Protein 1OXX (pdb70)

Sequence (352 aa):
MVRIIVKNVSKVFKKGKVVALDNVNINIENGERFGILGPSGAGKTTFMRIIAGLDVPSTGELYFDDRLVASNGKLIVPPEDRKIGMVFQTWALYPNLTAFENIAFPLTNMKMSKEEIRKRVEEVAKILDIHHVLNHFPRELSGAQQQRVALARALVKDPSLLLLDEPFSNLDARMRDSARALVKEVQSRLGVTLLVVSHDPADIFAIADRVGVLVKGKLVQVGKPEDLYDNPVSIQVASLIGEINELEGKVTNEGVVIGSLRFPVSVSSDRAIIGIRPEDVKLSKDVIKDDSWILVGKGKVKVIGYQGGLFRITITPLDSEEEIFTYSDHPIHSGEEVLVYVRKDKIKVFEK

Foldseek 3Di:
DKKKWWAQFWAADPVRPATLAGGDTDIFDQLAFEEEFEDDLPSLVQVLCCVQQVFAGCATFMDIRNHTQHHNRDGRNHNLRQQEFEQEPPDFFDQPAFLLRSLLVNVPPVPDDPVRSNVLLLVLCVVLVNNVRRRHGLVPDDPSSRLSSSRSSRPSVPGQEYEERCRCVVDDPVCVLVSLVVVQVVSVVSSHHYYYYDQDLVSCLSTHQKYFYAYSNYGDDIGGLVCCCQPPPDVNSVVSNHAKFKDKAAFDPQAGDAAFFGARDGDPAGMKIKIAHQVFKDKAADDDPDPQKAWGGKWFWADWDADPCWIWTWIGHPPHPGIDTHTHNDDDDGGDMIIMIGRNSRMDMDHD

Nearest PDB structures (foldseek):
  1oxx-assembly1_K  TM=1.003E+00  e=1.529E-81  Saccharolobus solfataricus
  1oxv-assembly3_D  TM=9.725E-01  e=2.749E-75  Saccharolobus solfataricus
  3fvq-assembly1_A  TM=7.259E-01  e=1.829E-29  Neisseria gonorrhoeae FA 1090
  6cvl-assembly1_D  TM=6.563E-01  e=2.242E-24  Escherichia coli K-12
  3tuj-assembly1_C  TM=6.891E-01  e=8.725E-23  Escherichia coli K-12

Structure (mmCIF, N/CA/C/O backbone):
data_1OXX
#
_entry.id   1OXX
#
_cell.length_a   46.282
_cell.length_b   48.427
_cell.length_c   183.533
_cell.angle_alpha   90.00
_cell.angle_beta   90.00
_cell.angle_gamma   90.00
#
_symmetry.space_group_name_H-M   'P 21 21 21'
#
loop_
_entity.id
_entity.type
_entity.pdbx_description
1 polymer 'ABC transporter, ATP binding protein'
2 non-polymer 'IODIDE ION'
3 water water
#
loop_
_atom_site.group_PDB
_atom_site.id
_atom_site.type_symbol
_atom_site.label_atom_id
_atom_site.label_alt_id
_atom_site.label_comp_id
_atom_site.label_asym_id
_atom_site.label_entity_id
_atom_site.label_seq_id
_atom_site.pdbx_PDB_ins_code
_atom_site.Cartn_x
_atom_site.Cartn_y
_atom_site.Cartn_z
_atom_site.occupancy
_atom_site.B_iso_or_equiv
_atom_site.auth_seq_id
_atom_site.auth_comp_id
_atom_site.auth_asym_id
_atom_site.auth_atom_id
_atom_site.pdbx_PDB_model_num
ATOM 1 N N . MET A 1 1 ? 20.582 13.475 2.805 1.00 13.04 1 MET K N 1
ATOM 2 C CA . MET A 1 1 ? 19.716 13.251 1.614 1.00 12.37 1 MET K CA 1
ATOM 3 C C . MET A 1 1 ? 18.324 13.846 1.784 1.00 11.27 1 MET K C 1
ATOM 4 O O . MET A 1 1 ? 17.555 13.923 0.823 1.00 13.89 1 MET K O 1
ATOM 9 N N . VAL A 1 2 ? 17.961 14.186 3.016 1.00 7.31 2 VAL K N 1
ATOM 10 C CA . VAL A 1 2 ? 16.713 14.896 3.252 1.00 9.18 2 VAL K CA 1
ATOM 11 C C . VAL A 1 2 ? 16.865 15.988 4.298 1.00 8.16 2 VAL K C 1
ATOM 12 O O . VAL A 1 2 ? 17.568 15.820 5.278 1.00 7.43 2 VAL K O 1
ATOM 16 N N . ARG A 1 3 ? 16.213 17.119 4.068 1.00 3.92 3 ARG K N 1
ATOM 17 C CA . ARG A 1 3 ? 16.186 18.213 5.022 1.00 4.54 3 ARG K CA 1
ATOM 18 C C . ARG A 1 3 ? 15.002 18.013 5.952 1.00 6.67 3 ARG K C 1
ATOM 19 O O . ARG A 1 3 ? 13.914 17.697 5.497 1.00 7.60 3 ARG K O 1
ATOM 27 N N . ILE A 1 4 ? 15.181 18.237 7.248 1.00 4.81 4 ILE K N 1
ATOM 28 C CA . ILE A 1 4 ? 14.086 18.103 8.188 1.00 6.08 4 ILE K CA 1
ATOM 29 C C . ILE A 1 4 ? 13.804 19.443 8.842 1.00 6.81 4 ILE K C 1
ATOM 30 O O . ILE A 1 4 ? 14.695 20.025 9.497 1.00 10.06 4 ILE K O 1
ATOM 38 N N . ILE A 1 5 ? 12.583 19.936 8.689 1.00 6.20 5 ILE K N 1
ATOM 39 C CA . ILE A 1 5 ? 12.159 21.176 9.325 1.00 5.41 5 ILE K CA 1
ATOM 40 C C . ILE A 1 5 ? 11.181 20.818 10.420 1.00 3.12 5 ILE K C 1
ATOM 41 O O . ILE A 1 5 ? 10.111 20.282 10.145 1.00 3.87 5 ILE K O 1
ATOM 46 N N . VAL A 1 6 ? 11.574 21.113 11.658 1.00 4.15 6 VAL K N 1
ATOM 47 C CA . VAL A 1 6 ? 10.766 20.928 12.847 1.00 2.92 6 VAL K CA 1
ATOM 48 C C . VAL A 1 6 ? 10.273 22.328 13.204 1.00 4.47 6 VAL K C 1
ATOM 49 O O . VAL A 1 6 ? 11.081 23.156 13.596 1.00 5.26 6 VAL K O 1
ATOM 53 N N . LYS A 1 7 ? 8.983 22.590 13.033 1.00 5.42 7 LYS K N 1
ATOM 54 C CA . LYS A 1 7 ? 8.413 23.931 13.218 1.00 4.70 7 LYS K CA 1
ATOM 55 C C . LYS A 1 7 ? 7.417 24.010 14.374 1.00 3.75 7 LYS K C 1
ATOM 56 O O . LYS A 1 7 ? 6.329 23.424 14.318 1.00 6.35 7 LYS K O 1
ATOM 62 N N . ASN A 1 8 ? 7.814 24.709 15.439 1.00 5.92 8 ASN K N 1
ATOM 63 C CA . ASN A 1 8 ? 6.994 24.862 16.636 1.00 6.43 8 ASN K CA 1
ATOM 64 C C . ASN A 1 8 ? 6.366 23.568 17.117 1.00 8.37 8 ASN K C 1
ATOM 65 O O . ASN A 1 8 ? 5.180 23.523 17.445 1.00 11.33 8 ASN K O 1
ATOM 70 N N . VAL A 1 9 ? 7.154 22.509 17.171 1.00 6.08 9 VAL K N 1
ATOM 71 C CA . VAL A 1 9 ? 6.594 21.223 17.546 1.00 6.95 9 VAL K CA 1
ATOM 72 C C . VAL A 1 9 ? 6.434 21.048 19.048 1.00 6.84 9 VAL K C 1
ATOM 73 O O . VAL A 1 9 ? 7.392 21.160 19.813 1.00 9.40 9 VAL K O 1
ATOM 77 N N . SER A 1 10 ? 5.194 20.781 19.458 1.00 8.42 10 SER K N 1
ATOM 78 C CA . SER A 1 10 ? 4.893 20.478 20.843 1.00 6.14 10 SER K CA 1
ATOM 79 C C . SER A 1 10 ? 4.191 19.130 20.907 1.00 8.85 10 SER K C 1
ATOM 80 O O . SER A 1 10 ? 3.572 18.689 19.942 1.00 11.21 10 SER K O 1
ATOM 83 N N . LYS A 1 11 ? 4.306 18.466 22.048 1.00 6.12 11 LYS K N 1
ATOM 84 C CA . LYS A 1 11 ? 3.671 17.176 22.254 1.00 5.88 11 LYS K CA 1
ATOM 85 C C . LYS A 1 11 ? 3.252 17.108 23.719 1.00 6.47 11 LYS K C 1
ATOM 86 O O . LYS A 1 11 ? 4.073 17.306 24.617 1.00 6.70 11 LYS K O 1
ATOM 92 N N . VAL A 1 12 ? 1.963 16.870 23.940 1.00 8.88 12 VAL K N 1
ATOM 93 C CA . VAL A 1 12 ? 1.432 16.725 25.278 1.00 5.89 12 VAL K CA 1
ATOM 94 C C . VAL A 1 12 ? 0.843 15.339 25.462 1.00 7.23 12 VAL K C 1
ATOM 95 O O . VAL A 1 12 ? 0.461 14.667 24.494 1.00 9.90 12 VAL K O 1
ATOM 99 N N . PHE A 1 13 ? 0.822 14.905 26.713 1.00 5.69 13 PHE K N 1
ATOM 100 C CA . PHE A 1 13 ? 0.176 13.668 27.116 1.00 7.24 13 PHE K CA 1
ATOM 101 C C . PHE A 1 13 ? -0.751 13.998 28.287 1.00 5.67 13 PHE K C 1
ATOM 102 O O . PHE A 1 13 ? -0.752 15.127 28.788 1.00 5.36 13 PHE K O 1
ATOM 110 N N . LYS A 1 14 ? -1.531 13.012 28.728 1.00 9.30 14 LYS K N 1
ATOM 111 C CA . LYS A 1 14 ? -2.430 13.174 29.863 1.00 6.89 14 LYS K CA 1
ATOM 112 C C . LYS A 1 14 ? -3.331 14.401 29.678 1.00 6.27 14 LYS K C 1
ATOM 113 O O . LYS A 1 14 ? -3.571 15.186 30.591 1.00 5.70 14 LYS K O 1
ATOM 119 N N . LYS A 1 15 ? -3.849 14.534 28.466 1.00 4.62 15 LYS K N 1
ATOM 120 C CA . LYS A 1 15 ? -4.790 15.593 28.085 1.00 8.25 15 LYS K CA 1
ATOM 121 C C . LYS A 1 15 ? -4.263 17.016 28.278 1.00 7.21 15 LYS K C 1
ATOM 122 O O . LYS A 1 15 ? -5.040 17.966 28.409 1.00 10.39 15 LYS K O 1
ATOM 128 N N . GLY A 1 16 ? -2.938 17.158 28.268 1.00 5.17 16 GLY K N 1
ATOM 129 C CA . GLY A 1 16 ? -2.296 18.452 28.398 1.00 5.91 16 GLY K CA 1
ATOM 130 C C . GLY A 1 16 ? -1.483 18.605 29.662 1.00 5.77 16 GLY K C 1
ATOM 131 O O . GLY A 1 16 ? -0.669 19.511 29.791 1.00 5.94 16 GLY K O 1
ATOM 132 N N . LYS A 1 17 ? -1.701 17.716 30.615 1.00 4.32 17 LYS K N 1
ATOM 133 C CA . LYS A 1 17 ? -1.050 17.850 31.909 1.00 3.43 17 LYS K CA 1
ATOM 134 C C . LYS A 1 17 ? 0.456 17.677 31.842 1.00 7.22 17 LYS K C 1
ATOM 135 O O . LYS A 1 17 ? 1.188 18.288 32.615 1.00 5.98 17 LYS K O 1
ATOM 141 N N . VAL A 1 18 ? 0.905 16.835 30.930 1.00 4.97 18 VAL K N 1
ATOM 142 C CA . VAL A 1 18 ? 2.326 16.621 30.699 1.00 6.05 18 VAL K CA 1
ATOM 143 C C . VAL A 1 18 ? 2.711 17.193 29.340 1.00 6.96 18 VAL K C 1
ATOM 144 O O . VAL A 1 18 ? 2.097 16.858 28.329 1.00 7.91 18 VAL K O 1
ATOM 148 N N . VAL A 1 19 ? 3.700 18.080 29.326 1.00 7.34 19 VAL K N 1
ATOM 149 C CA . VAL A 1 19 ? 4.195 18.680 28.096 1.00 9.15 19 VAL K CA 1
ATOM 150 C C . VAL A 1 19 ? 5.573 18.097 27.827 1.00 9.56 19 VAL K C 1
ATOM 151 O O . VAL A 1 19 ? 6.566 18.503 28.435 1.00 11.57 19 VAL K O 1
ATOM 155 N N . ALA A 1 20 ? 5.610 17.115 26.940 1.00 7.51 20 ALA K N 1
ATOM 156 C CA . ALA A 1 20 ? 6.840 16.386 26.662 1.00 7.91 20 ALA K CA 1
ATOM 157 C C . ALA A 1 20 ? 7.796 17.177 25.778 1.00 7.61 20 ALA K C 1
ATOM 158 O O . ALA A 1 20 ? 9.023 17.075 25.914 1.00 8.52 20 ALA K O 1
ATOM 160 N N . LEU A 1 21 ? 7.226 17.924 24.837 1.00 7.41 21 LEU K N 1
ATOM 161 C CA . LEU A 1 21 ? 7.987 18.810 23.970 1.00 6.85 21 LEU K CA 1
ATOM 162 C C . LEU A 1 21 ? 7.251 20.132 23.883 1.00 5.46 21 LEU K C 1
ATOM 163 O O . LEU A 1 21 ? 6.029 20.162 23.666 1.00 6.56 21 LEU K O 1
ATOM 168 N N . ASP A 1 22 ? 8.011 21.212 24.014 1.00 6.72 22 ASP K N 1
ATOM 169 C CA . ASP A 1 22 ? 7.459 22.559 24.057 1.00 7.13 22 ASP K CA 1
ATOM 170 C C . ASP A 1 22 ? 8.085 23.470 22.994 1.00 8.72 22 ASP K C 1
ATOM 171 O O . ASP A 1 22 ? 9.209 23.946 23.157 1.00 10.82 22 ASP K O 1
ATOM 176 N N . ASN A 1 23 ? 7.363 23.675 21.892 1.00 7.79 23 ASN K N 1
ATOM 177 C CA . ASN A 1 23 ? 7.772 24.580 20.813 1.00 8.89 23 ASN K CA 1
ATOM 178 C C . ASN A 1 23 ? 9.205 24.392 20.318 1.00 6.64 23 ASN K C 1
ATOM 179 O O . ASN A 1 23 ? 10.022 25.319 20.331 1.00 8.06 23 ASN K O 1
ATOM 184 N N . VAL A 1 24 ? 9.484 23.180 19.875 1.00 6.28 24 VAL K N 1
ATOM 185 C CA . VAL A 1 24 ? 10.808 22.835 19.387 1.00 6.59 24 VAL K CA 1
ATOM 186 C C . VAL A 1 24 ? 10.972 23.262 17.936 1.00 6.22 24 VAL K C 1
ATOM 187 O O . VAL A 1 24 ? 10.140 22.951 17.082 1.00 6.53 24 VAL K O 1
ATOM 191 N N . ASN A 1 25 ? 12.044 23.993 17.666 1.00 4.14 25 ASN K N 1
ATOM 192 C CA . ASN A 1 25 ? 12.347 24.470 16.331 1.00 6.53 25 ASN K CA 1
ATOM 193 C C . ASN A 1 25 ? 13.783 24.102 15.929 1.00 6.39 25 ASN K C 1
ATOM 194 O O . ASN A 1 25 ? 14.737 24.524 16.583 1.00 7.14 25 ASN K O 1
ATOM 199 N N . ILE A 1 26 ? 13.924 23.298 14.874 1.00 4.74 26 ILE K N 1
ATOM 200 C CA . ILE A 1 26 ? 15.219 22.882 14.350 1.00 7.51 26 ILE K CA 1
ATOM 201 C C . ILE A 1 26 ? 15.107 22.706 12.854 1.00 4.77 26 ILE K C 1
ATOM 202 O O . ILE A 1 26 ? 14.108 22.182 12.375 1.00 5.07 26 ILE K O 1
ATOM 207 N N . ASN A 1 27 ? 16.121 23.176 12.131 1.00 3.85 27 ASN K N 1
ATOM 208 C CA . ASN A 1 27 ? 16.240 22.937 10.700 1.00 3.67 27 ASN K CA 1
ATOM 209 C C . ASN A 1 27 ? 17.470 22.062 10.506 1.00 5.16 27 ASN K C 1
ATOM 210 O O . ASN A 1 27 ? 18.611 22.531 10.668 1.00 6.97 27 ASN K O 1
ATOM 215 N N . ILE A 1 28 ? 17.266 20.774 10.227 1.00 5.15 28 ILE K N 1
ATOM 216 C CA . ILE A 1 28 ? 18.357 19.815 10.018 1.00 6.70 28 ILE K CA 1
ATOM 217 C C . ILE A 1 28 ? 18.626 19.714 8.533 1.00 5.35 28 ILE K C 1
ATOM 218 O O . ILE A 1 28 ? 17.719 19.463 7.750 1.00 7.52 28 ILE K O 1
ATOM 223 N N . GLU A 1 29 ? 19.876 19.929 8.144 1.00 6.31 29 GLU K N 1
ATOM 224 C CA . GLU A 1 29 ? 20.229 19.970 6.736 1.00 6.03 29 GLU K CA 1
ATOM 225 C C . GLU A 1 29 ? 20.444 18.591 6.139 1.00 6.96 29 GLU K C 1
ATOM 226 O O . GLU A 1 29 ? 20.656 17.604 6.836 1.00 7.38 29 GLU K O 1
ATOM 232 N N . ASN A 1 30 ? 20.334 18.542 4.816 1.00 9.44 30 ASN K N 1
ATOM 233 C CA . ASN A 1 30 ? 20.545 17.328 4.068 1.00 8.69 30 ASN K CA 1
ATOM 234 C C . ASN A 1 30 ? 21.923 16.759 4.366 1.00 7.21 30 ASN K C 1
ATOM 235 O O . ASN A 1 30 ? 22.944 17.439 4.202 1.00 9.42 30 ASN K O 1
ATOM 240 N N . GLY A 1 31 ? 21.949 15.508 4.821 1.00 7.02 31 GLY K N 1
ATOM 241 C CA . GLY A 1 31 ? 23.186 14.801 5.080 1.00 7.38 31 GLY K CA 1
ATOM 242 C C . GLY A 1 31 ? 23.844 15.142 6.405 1.00 8.62 31 GLY K C 1
ATOM 243 O O . GLY A 1 31 ? 24.948 14.666 6.701 1.00 10.57 31 GLY K O 1
ATOM 244 N N . GLU A 1 32 ? 23.179 15.967 7.198 1.00 7.20 32 GLU K N 1
ATOM 245 C CA . GLU A 1 32 ? 23.733 16.367 8.484 1.00 6.41 32 GLU K CA 1
ATOM 246 C C . GLU A 1 32 ? 23.635 15.248 9.520 1.00 8.08 32 GLU K C 1
ATOM 247 O O . GLU A 1 32 ? 22.709 14.459 9.493 1.00 7.33 32 GLU K O 1
ATOM 253 N N . ARG A 1 33 ? 24.636 15.178 10.403 1.00 7.47 33 ARG K N 1
ATOM 254 C CA . ARG A 1 33 ? 24.652 14.281 11.541 1.00 9.65 33 ARG K CA 1
ATOM 255 C C . ARG A 1 33 ? 24.263 15.127 12.750 1.00 7.92 33 ARG K C 1
ATOM 256 O O . ARG A 1 33 ? 25.056 15.948 13.234 1.00 8.91 33 ARG K O 1
ATOM 270 N N . PHE A 1 34 ? 23.018 14.969 13.175 1.00 5.96 34 PHE K N 1
ATOM 271 C CA . PHE A 1 34 ? 22.446 15.735 14.260 1.00 6.84 34 PHE K CA 1
ATOM 272 C C . PHE A 1 34 ? 22.165 14.860 15.460 1.00 7.26 34 PHE K C 1
ATOM 273 O O . PHE A 1 34 ? 21.658 13.756 15.331 1.00 8.56 34 PHE K O 1
ATOM 281 N N . GLY A 1 35 ? 22.500 15.359 16.631 1.00 6.99 35 GLY K N 1
ATOM 282 C CA . GLY A 1 35 ? 22.204 14.639 17.849 1.00 5.39 35 GLY K CA 1
ATOM 283 C C . GLY A 1 35 ? 21.307 15.401 18.809 1.00 8.00 35 GLY K C 1
ATOM 284 O O . GLY A 1 35 ? 21.227 16.626 18.770 1.00 8.30 35 GLY K O 1
ATOM 285 N N . ILE A 1 36 ? 20.621 14.654 19.670 1.00 6.81 36 ILE K N 1
ATOM 286 C CA . ILE A 1 36 ? 19.860 15.230 20.763 1.00 7.53 36 ILE K CA 1
ATOM 287 C C . ILE A 1 36 ? 20.322 14.585 22.079 1.00 7.64 36 ILE K C 1
ATOM 288 O O . ILE A 1 36 ? 20.395 13.342 22.188 1.00 9.06 36 ILE K O 1
ATOM 293 N N . LEU A 1 37 ? 20.665 15.433 23.047 1.00 5.05 37 LEU K N 1
ATOM 294 C CA . LEU A 1 37 ? 21.018 15.049 24.406 1.00 6.66 37 LEU K CA 1
ATOM 295 C C . LEU A 1 37 ? 19.972 15.618 25.360 1.00 8.55 37 LEU K C 1
ATOM 296 O O . LEU A 1 37 ? 19.427 16.684 25.086 1.00 8.81 37 LEU K O 1
ATOM 304 N N . GLY A 1 38 ? 19.707 14.948 26.493 1.00 12.66 38 GLY K N 1
ATOM 305 C CA . GLY A 1 38 ? 18.778 15.459 27.496 1.00 12.32 38 GLY K CA 1
ATOM 306 C C . GLY A 1 38 ? 18.496 14.505 28.654 1.00 13.33 38 GLY K C 1
ATOM 307 O O . GLY A 1 38 ? 18.774 13.324 28.528 1.00 15.63 38 GLY K O 1
ATOM 308 N N . PRO A 1 39 ? 17.955 15.018 29.761 1.00 13.76 39 PRO K N 1
ATOM 309 C CA . PRO A 1 39 ? 17.663 14.184 30.939 1.00 9.57 39 PRO K CA 1
ATOM 310 C C . PRO A 1 39 ? 16.517 13.206 30.730 1.00 21.25 39 PRO K C 1
ATOM 311 O O . PRO A 1 39 ? 16.440 12.237 31.479 1.00 21.42 39 PRO K O 1
ATOM 315 N N . SER A 1 40 ? 15.648 13.441 29.751 1.00 21.79 40 SER K N 1
ATOM 316 C CA . SER A 1 40 ? 14.461 12.599 29.608 1.00 13.90 40 SER K CA 1
ATOM 317 C C . SER A 1 40 ? 14.489 11.625 28.435 1.00 16.50 40 SER K C 1
ATOM 318 O O . SER A 1 40 ? 14.259 12.009 27.284 1.00 9.69 40 SER K O 1
ATOM 321 N N . GLY A 1 41 ? 14.744 10.357 28.731 1.00 28.46 41 GLY K N 1
ATOM 322 C CA . GLY A 1 41 ? 14.722 9.342 27.701 1.00 25.33 41 GLY K CA 1
ATOM 323 C C . GLY A 1 41 ? 13.382 9.386 26.991 1.00 19.73 41 GLY K C 1
ATOM 324 O O . GLY A 1 41 ? 13.324 9.371 25.766 1.00 13.42 41 GLY K O 1
ATOM 325 N N . ALA A 1 42 ? 12.306 9.468 27.768 1.00 12.46 42 ALA K N 1
ATOM 326 C CA . ALA A 1 42 ? 10.952 9.485 27.218 1.00 13.97 42 ALA K CA 1
ATOM 327 C C . ALA A 1 42 ? 10.730 10.642 26.241 1.00 11.64 42 ALA K C 1
ATOM 328 O O . ALA A 1 42 ? 10.175 10.437 25.154 1.00 11.44 42 ALA K O 1
ATOM 330 N N . GLY A 1 43 ? 11.171 11.836 26.629 1.00 10.61 43 GLY K N 1
ATOM 331 C CA . GLY A 1 43 ? 11.018 13.046 25.831 1.00 22.31 43 GLY K CA 1
ATOM 332 C C . GLY A 1 43 ? 11.837 13.008 24.555 1.00 11.72 43 GLY K C 1
ATOM 333 O O . GLY A 1 43 ? 11.380 13.397 23.480 1.00 11.01 43 GLY K O 1
ATOM 334 N N . LYS A 1 44 ? 13.064 12.539 24.681 1.00 11.52 44 LYS K N 1
ATOM 335 C CA . LYS A 1 44 ? 13.905 12.352 23.511 1.00 10.96 44 LYS K CA 1
ATOM 336 C C . LYS A 1 44 ? 13.295 11.301 22.595 1.00 10.17 44 LYS K C 1
ATOM 337 O O . LYS A 1 44 ? 13.324 11.458 21.381 1.00 7.63 44 LYS K O 1
ATOM 343 N N . THR A 1 45 ? 12.778 10.217 23.164 1.00 8.23 45 THR K N 1
ATOM 344 C CA . THR A 1 45 ? 12.163 9.173 22.364 1.00 9.53 45 THR K CA 1
ATOM 345 C C . THR A 1 45 ? 10.880 9.701 21.740 1.00 7.91 45 THR K C 1
ATOM 346 O O . THR A 1 45 ? 10.557 9.341 20.602 1.00 9.22 45 THR K O 1
ATOM 350 N N . THR A 1 46 ? 10.157 10.550 22.468 1.00 10.25 46 THR K N 1
ATOM 351 C CA . THR A 1 46 ? 8.963 11.165 21.894 1.00 10.45 46 THR K CA 1
ATOM 352 C C . THR A 1 46 ? 9.355 11.954 20.646 1.00 6.38 46 THR K C 1
ATOM 353 O O . THR A 1 46 ? 8.726 11.838 19.597 1.00 7.51 46 THR K O 1
ATOM 357 N N . PHE A 1 47 ? 10.397 12.762 20.754 1.00 6.71 47 PHE K N 1
ATOM 358 C CA . PHE A 1 47 ? 10.888 13.503 19.597 1.00 4.31 47 PHE K CA 1
ATOM 359 C C . PHE A 1 47 ? 11.228 12.549 18.460 1.00 5.04 47 PHE K C 1
ATOM 360 O O . PHE A 1 47 ? 10.831 12.749 17.318 1.00 5.74 47 PHE K O 1
ATOM 368 N N . MET A 1 48 ? 11.941 11.482 18.779 1.00 3.54 48 MET K N 1
ATOM 369 C CA . MET A 1 48 ? 12.344 10.564 17.743 1.00 7.66 48 MET K CA 1
ATOM 370 C C . MET A 1 48 ? 11.149 9.895 17.072 1.00 7.80 48 MET K C 1
ATOM 371 O O . MET A 1 48 ? 11.134 9.663 15.855 1.00 7.48 48 MET K O 1
ATOM 382 N N . ARG A 1 49 ? 10.151 9.546 17.880 1.00 6.72 49 ARG K N 1
ATOM 383 C CA . ARG A 1 49 ? 8.956 8.905 17.359 1.00 8.78 49 ARG K CA 1
ATOM 384 C C . ARG A 1 49 ? 8.200 9.854 16.426 1.00 6.66 49 ARG K C 1
ATOM 385 O O . ARG A 1 49 ? 7.600 9.418 15.447 1.00 7.20 49 ARG K O 1
ATOM 393 N N . ILE A 1 50 ? 8.235 11.149 16.730 1.00 6.40 50 ILE K N 1
ATOM 394 C CA . ILE A 1 50 ? 7.603 12.126 15.855 1.00 4.58 50 ILE K CA 1
ATOM 395 C C . ILE A 1 50 ? 8.368 12.218 14.536 1.00 4.39 50 ILE K C 1
ATOM 396 O O . ILE A 1 50 ? 7.761 12.282 13.456 1.00 5.71 50 ILE K O 1
ATOM 401 N N . ILE A 1 51 ? 9.698 12.246 14.590 1.00 4.52 51 ILE K N 1
ATOM 402 C CA . ILE A 1 51 ? 10.459 12.251 13.333 1.00 4.91 51 ILE K CA 1
ATOM 403 C C . ILE A 1 51 ? 10.187 10.965 12.535 1.00 4.90 51 ILE K C 1
ATOM 404 O O . ILE A 1 51 ? 10.092 11.015 11.314 1.00 6.00 51 ILE K O 1
ATOM 409 N N . ALA A 1 52 ? 10.049 9.834 13.220 1.00 6.24 52 ALA K N 1
ATOM 410 C CA . ALA A 1 52 ? 9.817 8.562 12.524 1.00 7.64 52 ALA K CA 1
ATOM 411 C C . ALA A 1 52 ? 8.416 8.459 11.947 1.00 7.99 52 ALA K C 1
ATOM 412 O O . ALA A 1 52 ? 8.194 7.777 10.951 1.00 9.58 52 ALA K O 1
ATOM 414 N N . GLY A 1 53 ? 7.461 9.136 12.565 1.00 5.39 53 GLY K N 1
ATOM 415 C CA . GLY A 1 53 ? 6.082 9.054 12.127 1.00 5.06 53 GLY K CA 1
ATOM 416 C C . GLY A 1 53 ? 5.292 8.051 12.961 1.00 7.94 53 GLY K C 1
ATOM 417 O O . GLY A 1 53 ? 4.159 7.711 12.622 1.00 12.09 53 GLY K O 1
ATOM 418 N N . LEU A 1 54 ? 5.887 7.583 14.051 1.00 7.08 54 LEU K N 1
ATOM 419 C CA . LEU A 1 54 ? 5.218 6.664 14.983 1.00 9.73 54 LEU K CA 1
ATOM 420 C C . LEU A 1 54 ? 4.326 7.442 15.952 1.00 11.73 54 LEU K C 1
ATOM 421 O O . LEU A 1 54 ? 3.486 6.872 16.663 1.00 12.22 54 LEU K O 1
ATOM 426 N N . ASP A 1 55 ? 4.541 8.751 15.990 1.00 9.19 55 ASP K N 1
ATOM 427 C CA . ASP A 1 55 ? 3.714 9.662 16.755 1.00 8.14 55 ASP K CA 1
ATOM 428 C C . ASP A 1 55 ? 3.652 10.966 15.967 1.00 9.82 55 ASP K C 1
ATOM 429 O O . ASP A 1 55 ? 4.311 11.101 14.932 1.00 9.21 55 ASP K O 1
ATOM 434 N N . VAL A 1 56 ? 2.841 11.907 16.437 1.00 8.06 56 VAL K N 1
ATOM 435 C CA . VAL A 1 56 ? 2.670 13.187 15.767 1.00 5.34 56 VAL K CA 1
ATOM 436 C C . VAL A 1 56 ? 2.735 14.349 16.739 1.00 7.49 56 VAL K C 1
ATOM 437 O O . VAL A 1 56 ? 2.462 14.176 17.926 1.00 8.39 56 VAL K O 1
ATOM 441 N N . PRO A 1 57 ? 3.106 15.525 16.249 1.00 7.47 57 PRO K N 1
ATOM 442 C CA . PRO A 1 57 ? 3.064 16.719 17.093 1.00 5.75 57 PRO K CA 1
ATOM 443 C C . PRO A 1 57 ? 1.630 16.975 17.529 1.00 7.17 57 PRO K C 1
ATOM 444 O O . PRO A 1 57 ? 0.688 16.745 16.756 1.00 7.51 57 PRO K O 1
ATOM 448 N N . SER A 1 58 ? 1.453 17.410 18.770 1.00 6.69 58 SER K N 1
ATOM 449 C CA . SER A 1 58 ? 0.131 17.861 19.240 1.00 5.93 58 SER K CA 1
ATOM 450 C C . SER A 1 58 ? -0.190 19.174 18.529 1.00 7.21 58 SER K C 1
ATOM 451 O O . SER A 1 58 ? -1.305 19.371 18.026 1.00 11.53 58 SER K O 1
ATOM 454 N N . THR A 1 59 ? 0.793 20.065 18.502 1.00 6.88 59 THR K N 1
ATOM 455 C CA . THR A 1 59 ? 0.723 21.295 17.744 1.00 7.63 59 THR K CA 1
ATOM 456 C C . THR A 1 59 ? 2.047 21.468 17.029 1.00 8.07 59 THR K C 1
ATOM 457 O O . THR A 1 59 ? 3.076 20.903 17.442 1.00 7.10 59 THR K O 1
ATOM 461 N N . GLY A 1 60 ? 2.018 22.212 15.931 1.00 6.95 60 GLY K N 1
ATOM 462 C CA . GLY A 1 60 ? 3.205 22.417 15.121 1.00 5.39 60 GLY K CA 1
ATOM 463 C C . GLY A 1 60 ? 3.264 21.509 13.902 1.00 6.89 60 GLY K C 1
ATOM 464 O O . GLY A 1 60 ? 2.414 20.640 13.698 1.00 6.59 60 GLY K O 1
ATOM 465 N N . GLU A 1 61 ? 4.324 21.676 13.123 1.00 6.55 61 GLU K N 1
ATOM 466 C CA . GLU A 1 61 ? 4.451 21.005 11.840 1.00 6.37 61 GLU K CA 1
ATOM 467 C C . GLU A 1 61 ? 5.831 20.392 11.621 1.00 3.28 61 GLU K C 1
ATOM 468 O O . GLU A 1 61 ? 6.828 20.900 12.126 1.00 6.11 61 GLU K O 1
ATOM 474 N N . LEU A 1 62 ? 5.869 19.329 10.827 1.00 4.05 62 LEU K N 1
ATOM 475 C CA . LEU A 1 62 ? 7.109 18.643 10.498 1.00 3.33 62 LEU K CA 1
ATOM 476 C C . LEU A 1 62 ? 7.179 18.441 8.996 1.00 5.78 62 LEU K C 1
ATOM 477 O O . LEU A 1 62 ? 6.229 17.937 8.412 1.00 5.27 62 LEU K O 1
ATOM 482 N N . TYR A 1 63 ? 8.285 18.857 8.385 1.00 4.91 63 TYR K N 1
ATOM 483 C CA . TYR A 1 63 ? 8.485 18.743 6.944 1.00 3.56 63 TYR K CA 1
ATOM 484 C C . TYR A 1 63 ? 9.722 17.913 6.632 1.00 4.47 63 TYR K C 1
ATOM 485 O O . TYR A 1 63 ? 10.741 18.049 7.302 1.00 4.95 63 TYR K O 1
ATOM 494 N N . PHE A 1 64 ? 9.634 17.097 5.588 1.00 5.05 64 PHE K N 1
ATOM 495 C CA . PHE A 1 64 ? 10.780 16.377 5.033 1.00 5.74 64 PHE K CA 1
ATOM 496 C C . PHE A 1 64 ? 10.946 17.014 3.669 1.00 6.37 64 PHE K C 1
ATOM 497 O O . PHE A 1 64 ? 10.054 16.914 2.833 1.00 7.26 64 PHE K O 1
ATOM 505 N N . ASP A 1 65 ? 12.065 17.703 3.464 1.00 7.51 65 ASP K N 1
ATOM 506 C CA . ASP A 1 65 ? 12.224 18.571 2.293 1.00 12.63 65 ASP K CA 1
ATOM 507 C C . ASP A 1 65 ? 11.048 19.574 2.362 1.00 11.17 65 ASP K C 1
ATOM 508 O O . ASP A 1 65 ? 10.890 20.199 3.412 1.00 16.27 65 ASP K O 1
ATOM 513 N N . ASP A 1 66 ? 10.228 19.766 1.338 0.50 9.04 66 ASP K N 1
ATOM 514 C CA . ASP A 1 66 ? 9.115 20.687 1.578 0.50 7.91 66 ASP K CA 1
ATOM 515 C C . ASP A 1 66 ? 7.821 19.949 1.775 0.50 2.25 66 ASP K C 1
ATOM 516 O O . ASP A 1 66 ? 6.756 20.559 1.662 0.50 4.56 66 ASP K O 1
ATOM 524 N N . ARG A 1 67 ? 7.888 18.664 2.078 0.50 0.00 67 ARG K N 1
ATOM 525 C CA . ARG A 1 67 ? 6.665 17.896 2.189 0.50 1.92 67 ARG K CA 1
ATOM 526 C C . ARG A 1 67 ? 6.213 17.861 3.644 0.50 0.00 67 ARG K C 1
ATOM 527 O O . ARG A 1 67 ? 6.974 17.497 4.532 0.50 0.00 67 ARG K O 1
ATOM 541 N N . LEU A 1 68 ? 4.979 18.281 3.881 1.00 6.71 68 LEU K N 1
ATOM 542 C CA . LEU A 1 68 ? 4.400 18.248 5.223 1.00 5.14 68 LEU K CA 1
ATOM 543 C C . LEU A 1 68 ? 4.062 16.800 5.577 1.00 6.75 68 LEU K C 1
ATOM 544 O O . LEU A 1 68 ? 3.195 16.170 4.938 1.00 8.86 68 LEU K O 1
ATOM 549 N N . VAL A 1 69 ? 4.752 16.250 6.569 1.00 4.24 69 VAL K N 1
ATOM 550 C CA . VAL A 1 69 ? 4.532 14.859 6.954 1.00 5.27 69 VAL K CA 1
ATOM 551 C C . VAL A 1 69 ? 3.659 14.687 8.207 1.00 5.51 69 VAL K C 1
ATOM 552 O O . VAL A 1 69 ? 3.131 13.606 8.452 1.00 7.00 69 VAL K O 1
ATOM 556 N N . ALA A 1 70 ? 3.540 15.734 9.019 1.00 4.83 70 ALA K N 1
ATOM 557 C CA . ALA A 1 70 ? 2.677 15.699 10.195 1.00 6.68 70 ALA K CA 1
ATOM 558 C C . ALA A 1 70 ? 2.364 17.119 10.622 1.00 7.81 70 ALA K C 1
ATOM 559 O O . ALA A 1 70 ? 3.181 18.017 10.450 1.00 6.08 70 ALA K O 1
ATOM 561 N N . SER A 1 71 ? 1.180 17.328 11.189 1.00 6.86 71 SER K N 1
ATOM 562 C CA . SER A 1 71 ? 0.753 18.675 11.522 1.00 9.07 71 SER K CA 1
ATOM 563 C C . SER A 1 71 ? -0.395 18.669 12.507 1.00 7.84 71 SER K C 1
ATOM 564 O O . SER A 1 71 ? -1.438 18.049 12.262 1.00 11.08 71 SER K O 1
ATOM 567 N N . ASN A 1 72 ? -0.188 19.338 13.630 1.00 9.03 72 ASN K N 1
ATOM 568 C CA . ASN A 1 72 ? -1.255 19.570 14.579 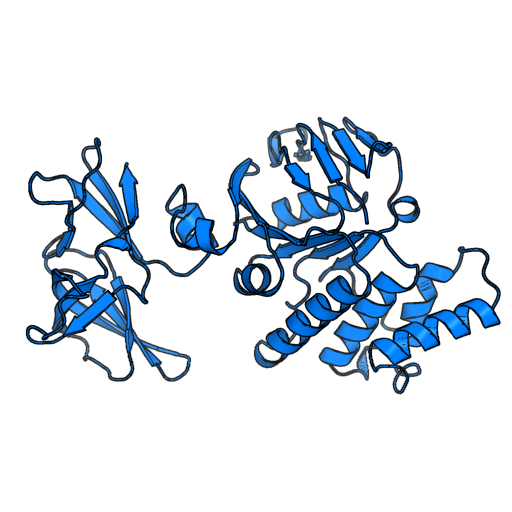1.00 7.59 72 ASN K CA 1
ATOM 569 C C . ASN A 1 72 ? -2.193 18.380 14.842 1.00 11.08 72 ASN K C 1
ATOM 570 O O . ASN A 1 72 ? -3.416 18.455 14.659 1.00 12.35 72 ASN K O 1
ATOM 575 N N . GLY A 1 73 ? -1.602 17.278 15.290 1.00 8.10 73 GLY K N 1
ATOM 576 C CA . GLY A 1 73 ? -2.353 16.099 15.676 1.00 9.65 73 GLY K CA 1
ATOM 577 C C . GLY A 1 73 ? -2.674 15.123 14.558 1.00 10.00 73 GLY K C 1
ATOM 578 O O . GLY A 1 73 ? -3.264 14.061 14.803 1.00 12.66 73 GLY K O 1
ATOM 579 N N . LYS A 1 74 ? -2.281 15.470 13.334 1.00 9.98 74 LYS K N 1
ATOM 580 C CA . LYS A 1 74 ? -2.554 14.633 12.165 1.00 9.38 74 LYS K CA 1
ATOM 581 C C . LYS A 1 74 ? -1.304 14.051 11.521 1.00 8.46 74 LYS K C 1
ATOM 582 O O . LYS A 1 74 ? -0.350 14.780 11.233 1.00 9.24 74 LYS K O 1
ATOM 584 N N . LEU A 1 75 ? -1.344 12.753 11.246 1.00 7.07 75 LEU K N 1
ATOM 585 C CA . LEU A 1 75 ? -0.263 12.076 10.544 1.00 6.18 75 LEU K CA 1
ATOM 586 C C . LEU A 1 75 ? -0.593 12.218 9.070 1.00 13.04 75 LEU K C 1
ATOM 587 O O . LEU A 1 75 ? -1.671 11.803 8.640 1.00 14.59 75 LEU K O 1
ATOM 592 N N . ILE A 1 76 ? 0.302 12.819 8.298 1.00 10.93 76 ILE K N 1
ATOM 593 C CA . ILE A 1 76 ? 0.026 13.067 6.882 1.00 9.63 76 ILE K CA 1
ATOM 594 C C . ILE A 1 76 ? 0.744 12.088 5.973 1.00 12.23 76 ILE K C 1
ATOM 595 O O . ILE A 1 76 ? 0.158 11.604 4.994 1.00 13.32 76 ILE K O 1
ATOM 600 N N . VAL A 1 77 ? 2.010 11.822 6.288 1.00 8.87 77 VAL K N 1
ATOM 601 C CA . VAL A 1 77 ? 2.813 10.819 5.606 1.00 7.05 77 VAL K CA 1
ATOM 602 C C . VAL A 1 77 ? 3.256 9.808 6.668 1.00 10.19 77 VAL K C 1
ATOM 603 O O . VAL A 1 77 ? 3.981 10.156 7.594 1.00 9.30 77 VAL K O 1
ATOM 607 N N . PRO A 1 78 ? 2.809 8.567 6.571 1.00 11.30 78 PRO K N 1
ATOM 608 C CA . PRO A 1 78 ? 3.146 7.536 7.559 1.00 11.34 78 PRO K CA 1
ATOM 609 C C . PRO A 1 78 ? 4.600 7.064 7.473 1.00 10.80 78 PRO K C 1
ATOM 610 O O . PRO A 1 78 ? 5.259 7.350 6.467 1.00 11.08 78 PRO K O 1
ATOM 614 N N . PRO A 1 79 ? 5.112 6.370 8.493 1.00 11.72 79 PRO K N 1
ATOM 615 C CA . PRO A 1 79 ? 6.532 5.992 8.513 1.00 11.33 79 PRO K CA 1
ATOM 616 C C . PRO A 1 79 ? 7.026 5.270 7.257 1.00 12.48 79 PRO K C 1
ATOM 617 O O . PRO A 1 79 ? 8.109 5.581 6.765 1.00 16.62 79 PRO K O 1
ATOM 621 N N . GLU A 1 80 ? 6.239 4.332 6.750 1.00 16.17 80 GLU K N 1
ATOM 622 C CA . GLU A 1 80 ? 6.681 3.521 5.617 1.00 20.67 80 GLU K CA 1
ATOM 623 C C . GLU A 1 80 ? 6.879 4.327 4.333 1.00 18.41 80 GLU K C 1
ATOM 624 O O . GLU A 1 80 ? 7.486 3.833 3.370 1.00 19.39 80 GLU K O 1
ATOM 630 N N . ASP A 1 81 ? 6.387 5.559 4.313 1.00 15.23 81 ASP K N 1
ATOM 631 C CA . ASP A 1 81 ? 6.536 6.406 3.137 1.00 14.35 81 ASP K CA 1
ATOM 632 C C . ASP A 1 81 ? 7.551 7.537 3.328 1.00 13.68 81 ASP K C 1
ATOM 633 O O . ASP A 1 81 ? 7.664 8.396 2.455 1.00 17.69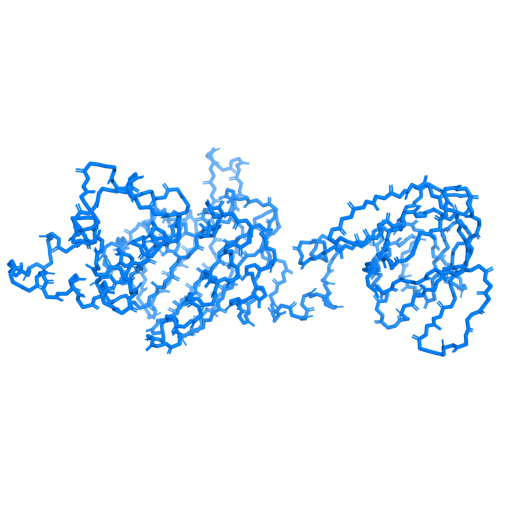 81 ASP K O 1
ATOM 638 N N . ARG A 1 82 ? 8.273 7.549 4.455 1.00 9.29 82 ARG K N 1
ATOM 639 C CA . ARG A 1 82 ? 9.231 8.618 4.758 1.00 10.63 82 ARG K CA 1
ATOM 640 C C . ARG A 1 82 ? 10.729 8.379 4.457 1.00 11.36 82 ARG K C 1
ATOM 641 O O . ARG A 1 82 ? 11.579 9.232 4.736 1.00 12.00 82 ARG K O 1
ATOM 649 N N . LYS A 1 83 ? 11.045 7.232 3.895 1.00 10.67 83 LYS K N 1
ATOM 650 C CA . LYS A 1 83 ? 12.419 6.851 3.571 1.00 8.84 83 LYS K CA 1
ATOM 651 C C . LYS A 1 83 ? 13.347 6.896 4.785 1.00 6.79 83 LYS K C 1
ATOM 652 O O . LYS A 1 83 ? 14.433 7.468 4.742 1.00 6.97 83 LYS K O 1
ATOM 658 N N . ILE A 1 84 ? 12.889 6.255 5.844 1.00 6.26 84 ILE K N 1
ATOM 659 C CA . ILE A 1 84 ? 13.588 6.197 7.118 1.00 3.72 84 ILE K CA 1
ATOM 660 C C . ILE A 1 84 ? 14.062 4.792 7.443 1.00 7.12 84 ILE K C 1
ATOM 661 O O . ILE A 1 84 ? 13.407 3.802 7.073 1.00 11.43 84 ILE K O 1
ATOM 666 N N . GLY A 1 85 ? 15.220 4.720 8.061 1.00 5.20 85 GLY K N 1
ATOM 667 C CA . GLY A 1 85 ? 15.739 3.496 8.641 1.00 7.45 85 GLY K CA 1
ATOM 668 C C . GLY A 1 85 ? 15.852 3.731 10.133 1.00 6.90 85 GLY K C 1
ATOM 669 O O . GLY A 1 85 ? 16.370 4.769 10.552 1.00 7.33 85 GLY K O 1
ATOM 670 N N . ME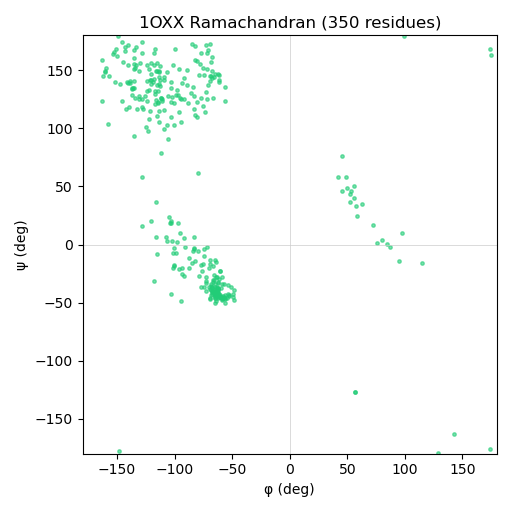T A 1 86 ? 15.358 2.790 10.926 1.00 4.22 86 MET K N 1
ATOM 671 C CA . MET A 1 86 ? 15.332 2.940 12.376 1.00 5.99 86 MET K CA 1
ATOM 672 C C . MET A 1 86 ? 16.187 1.892 13.081 1.00 7.53 86 MET K C 1
ATOM 673 O O . MET A 1 86 ? 16.034 0.697 12.819 1.00 6.81 86 MET K O 1
ATOM 678 N N . VAL A 1 87 ? 17.055 2.343 13.979 1.00 6.48 87 VAL K N 1
ATOM 679 C CA . VAL A 1 87 ? 17.835 1.465 14.850 1.00 9.41 87 VAL K CA 1
ATOM 680 C C . VAL A 1 87 ? 17.474 1.943 16.235 1.00 7.85 87 VAL K C 1
ATOM 681 O O . VAL A 1 87 ? 18.026 2.936 16.708 1.00 9.45 87 VAL K O 1
ATOM 685 N N . PHE A 1 88 ? 16.534 1.256 16.856 1.00 11.99 88 PHE K N 1
ATOM 686 C CA . PHE A 1 88 ? 15.990 1.680 18.140 1.00 8.26 88 PHE K CA 1
ATOM 687 C C . PHE A 1 88 ? 16.214 0.563 19.127 1.00 15.23 88 PHE K C 1
ATOM 688 O O . PHE A 1 88 ? 15.887 -0.586 18.847 1.00 14.84 88 PHE K O 1
ATOM 696 N N . GLN A 1 89 ? 16.717 0.902 20.302 1.00 11.57 89 GLN K N 1
ATOM 697 C CA . GLN A 1 89 ? 16.962 -0.109 21.321 1.00 17.01 89 GLN K CA 1
ATOM 698 C C . GLN A 1 89 ? 15.691 -0.925 21.572 1.00 14.78 89 GLN K C 1
ATOM 699 O O . GLN A 1 89 ? 15.758 -2.134 21.809 1.00 22.13 89 GLN K O 1
ATOM 705 N N . THR A 1 90 ? 14.537 -0.268 21.482 1.00 17.07 90 THR K N 1
ATOM 706 C CA . THR A 1 90 ? 13.246 -0.908 21.730 1.00 16.78 90 THR K CA 1
ATOM 707 C C . THR A 1 90 ? 12.670 -1.674 20.540 1.00 20.13 90 THR K C 1
ATOM 708 O O . THR A 1 90 ? 11.601 -2.280 20.665 1.00 22.46 90 THR K O 1
ATOM 712 N N . TRP A 1 91 ? 13.339 -1.617 19.389 1.00 18.03 91 TRP K N 1
ATOM 713 C CA . TRP A 1 91 ? 12.896 -2.382 18.219 1.00 15.68 91 TRP K CA 1
ATOM 714 C C . TRP A 1 91 ? 13.832 -3.568 18.031 1.00 16.05 91 TRP K C 1
ATOM 715 O O . TRP A 1 91 ? 14.839 -3.476 17.341 1.00 14.22 91 TRP K O 1
ATOM 726 N N . ALA A 1 92 ? 13.496 -4.693 18.638 1.00 13.11 92 ALA K N 1
ATOM 727 C CA . ALA A 1 92 ? 14.389 -5.841 18.602 1.00 10.06 92 ALA K CA 1
ATOM 728 C C . ALA A 1 92 ? 14.262 -6.655 17.320 1.00 10.26 92 ALA K C 1
ATOM 729 O O . ALA A 1 92 ? 13.379 -6.446 16.500 1.00 10.81 92 ALA K O 1
ATOM 731 N N . LEU A 1 93 ? 15.181 -7.588 17.152 1.00 12.45 93 LEU K N 1
ATOM 732 C CA . LEU A 1 93 ? 15.065 -8.517 16.043 1.00 9.00 93 LEU K CA 1
ATOM 733 C C . LEU A 1 93 ? 13.968 -9.527 16.380 1.00 10.46 93 LEU K C 1
ATOM 734 O O . LEU A 1 93 ? 13.702 -9.792 17.550 1.00 11.94 93 LEU K O 1
ATOM 739 N N . TYR A 1 94 ? 13.307 -10.089 15.370 1.00 6.75 94 TYR K N 1
ATOM 740 C CA . TYR A 1 94 ? 12.292 -11.104 15.606 1.00 9.51 94 TYR K CA 1
ATOM 741 C C . TYR A 1 94 ? 13.029 -12.388 15.945 1.00 6.82 94 TYR K C 1
ATOM 742 O O . TYR A 1 94 ? 13.816 -12.882 15.138 1.00 8.81 94 TYR K O 1
ATOM 751 N N . PRO A 1 95 ? 12.795 -12.924 17.132 1.00 4.98 95 PRO K N 1
ATOM 752 C CA . PRO A 1 95 ? 13.564 -14.070 17.611 1.00 6.95 95 PRO K CA 1
ATOM 753 C C . PRO A 1 95 ? 13.393 -15.341 16.793 1.00 7.46 95 PRO K C 1
ATOM 754 O O . PRO A 1 95 ? 14.317 -16.162 16.794 1.00 5.01 95 PRO K O 1
ATOM 758 N N . ASN A 1 96 ? 12.244 -15.528 16.145 1.00 3.81 96 ASN K N 1
ATOM 759 C CA . ASN A 1 96 ? 12.007 -16.734 15.364 1.00 5.93 96 ASN K CA 1
ATOM 760 C C . ASN A 1 96 ? 12.086 -16.532 13.857 1.00 9.22 96 ASN K C 1
ATOM 761 O O . ASN A 1 96 ? 11.507 -17.297 13.073 1.00 9.40 96 ASN K O 1
ATOM 766 N N . LEU A 1 97 ? 12.807 -15.497 13.460 1.00 6.13 97 LEU K N 1
ATOM 767 C CA . LEU A 1 97 ? 13.143 -15.290 12.054 1.00 5.41 97 LEU K CA 1
ATOM 768 C C . LEU A 1 97 ? 14.670 -15.349 11.990 1.00 4.35 97 LEU K C 1
ATOM 769 O O . LEU A 1 97 ? 15.354 -14.868 12.899 1.00 4.57 97 LEU K O 1
ATOM 774 N N . THR A 1 98 ? 15.219 -15.939 10.935 1.00 4.06 98 THR K N 1
ATOM 775 C CA . THR A 1 98 ? 16.657 -15.949 10.806 1.00 3.85 98 THR K CA 1
ATOM 776 C C . THR A 1 98 ? 17.136 -14.530 10.525 1.00 2.95 98 THR K C 1
ATOM 777 O O . THR A 1 98 ? 16.336 -13.620 10.275 1.00 4.31 98 THR K O 1
ATOM 781 N N . ALA A 1 99 ? 18.442 -14.326 10.524 1.00 2.14 99 ALA K N 1
ATOM 782 C CA . ALA A 1 99 ? 18.981 -13.020 10.182 1.00 3.37 99 ALA K CA 1
ATOM 783 C C . ALA A 1 99 ? 18.486 -12.609 8.786 1.00 3.06 99 ALA K C 1
ATOM 784 O O . ALA A 1 99 ? 18.075 -11.472 8.581 1.00 4.43 99 ALA K O 1
ATOM 786 N N . PHE A 1 100 ? 18.526 -13.520 7.816 1.00 3.18 100 PHE K N 1
ATOM 787 C CA . PHE A 1 100 ? 18.043 -13.218 6.476 1.00 5.01 100 PHE K CA 1
ATOM 788 C C . PHE A 1 100 ? 16.596 -12.756 6.534 1.00 4.52 100 PHE K C 1
ATOM 789 O O . PHE A 1 100 ? 16.235 -11.775 5.936 1.00 4.16 100 PHE K O 1
ATOM 797 N N . GLU A 1 101 ? 15.756 -13.516 7.222 1.00 4.25 101 GLU K N 1
ATOM 798 C CA . GLU A 1 101 ? 14.349 -13.215 7.303 1.00 5.94 101 GLU K CA 1
ATOM 799 C C . GLU A 1 101 ? 14.102 -11.881 7.990 1.00 3.01 101 GLU K C 1
ATOM 800 O O . GLU A 1 101 ? 13.191 -11.119 7.621 1.00 6.96 101 GLU K O 1
ATOM 806 N N . ASN A 1 102 ? 14.919 -11.567 8.995 1.00 3.55 102 ASN K N 1
ATOM 807 C CA . ASN A 1 102 ? 14.795 -10.292 9.684 1.00 5.35 102 ASN K CA 1
ATOM 808 C C . ASN A 1 102 ? 15.119 -9.132 8.746 1.00 4.14 102 ASN K C 1
ATOM 809 O O . ASN A 1 102 ? 14.443 -8.107 8.760 1.00 5.88 102 ASN K O 1
ATOM 814 N N . ILE A 1 103 ? 16.167 -9.281 7.944 1.00 5.10 103 ILE K N 1
ATOM 815 C CA . ILE A 1 103 ? 16.582 -8.229 7.030 1.00 3.93 103 ILE K CA 1
ATOM 816 C C . ILE A 1 103 ? 15.611 -8.094 5.853 1.00 7.36 103 ILE K C 1
ATOM 817 O O . ILE A 1 103 ? 15.365 -6.985 5.364 1.00 7.84 103 ILE K O 1
ATOM 822 N N . ALA A 1 104 ? 15.030 -9.204 5.424 1.00 5.25 104 ALA K N 1
ATOM 823 C CA . ALA A 1 104 ? 14.099 -9.197 4.303 1.00 5.02 104 ALA K CA 1
ATOM 824 C C . ALA A 1 104 ? 12.731 -8.650 4.668 1.00 6.11 104 ALA K C 1
ATOM 825 O O . ALA A 1 104 ? 11.972 -8.208 3.797 1.00 8.69 104 ALA K O 1
ATOM 827 N N . PHE A 1 105 ? 12.387 -8.700 5.943 1.00 7.54 105 PHE K N 1
ATOM 828 C CA . PHE A 1 105 ? 11.048 -8.334 6.380 1.00 8.80 105 PHE K CA 1
ATOM 829 C C . PHE A 1 105 ? 10.525 -7.005 5.819 1.00 6.14 105 PHE K C 1
ATOM 830 O O . PHE A 1 105 ? 9.396 -6.955 5.341 1.00 9.71 105 PHE K O 1
ATOM 838 N N . PRO A 1 106 ? 11.311 -5.934 5.866 1.00 6.07 106 PRO K N 1
ATOM 839 C CA . PRO A 1 106 ? 10.812 -4.648 5.364 1.00 8.16 106 PRO K CA 1
ATOM 840 C C . PRO A 1 106 ? 10.510 -4.655 3.874 1.00 7.43 106 PRO K C 1
ATOM 841 O O . PRO A 1 106 ? 9.830 -3.747 3.399 1.00 10.61 106 PRO K O 1
ATOM 845 N N . LEU A 1 107 ? 11.001 -5.649 3.146 1.00 8.43 107 LEU K N 1
ATOM 846 C CA . LEU A 1 107 ? 10.811 -5.702 1.697 1.00 6.50 107 LEU K CA 1
ATOM 847 C C . LEU A 1 107 ? 9.562 -6.463 1.268 1.00 13.37 107 LEU K C 1
ATOM 848 O O . LEU A 1 107 ? 9.268 -6.538 0.078 1.00 12.60 107 LEU K O 1
ATOM 853 N N . THR A 1 108 ? 8.840 -7.004 2.237 1.00 11.03 108 THR K N 1
ATOM 854 C CA . THR A 1 108 ? 7.690 -7.872 1.981 1.00 17.14 108 THR K CA 1
ATOM 855 C C . THR A 1 108 ? 6.696 -7.309 0.977 1.00 18.20 108 THR K C 1
ATOM 856 O O . THR A 1 108 ? 6.239 -8.024 0.080 1.00 17.11 108 THR K O 1
ATOM 860 N N . ASN A 1 109 ? 6.360 -6.038 1.130 1.00 14.61 109 ASN K N 1
ATOM 861 C CA . ASN A 1 109 ? 5.372 -5.416 0.256 1.00 23.65 109 ASN K CA 1
ATOM 862 C C . ASN A 1 109 ? 5.940 -4.283 -0.598 1.00 18.60 109 ASN K C 1
ATOM 863 O O . ASN A 1 109 ? 5.262 -3.288 -0.874 1.00 17.46 109 ASN K O 1
ATOM 868 N N . MET A 1 110 ? 7.179 -4.462 -1.047 1.00 13.56 110 MET K N 1
ATOM 869 C CA . MET A 1 110 ? 7.855 -3.468 -1.873 1.00 10.86 110 MET K CA 1
ATOM 870 C C . MET A 1 110 ? 7.889 -3.847 -3.352 1.00 8.34 110 MET K C 1
ATOM 871 O O . MET A 1 110 ? 8.701 -3.350 -4.118 1.00 14.06 110 MET K O 1
ATOM 876 N N . LYS A 1 111 ? 6.984 -4.735 -3.738 1.00 10.79 111 LYS K N 1
ATOM 877 C CA . LYS A 1 111 ? 6.844 -5.154 -5.124 1.00 10.08 111 LYS K CA 1
ATOM 878 C C . LYS A 1 111 ? 8.123 -5.709 -5.726 1.00 10.36 111 LYS K C 1
ATOM 879 O O . LYS A 1 111 ? 8.423 -5.508 -6.899 1.00 10.59 111 LYS K O 1
ATOM 885 N N . MET A 1 112 ? 8.848 -6.479 -4.921 1.00 7.89 112 MET K N 1
ATOM 886 C CA . MET A 1 112 ? 10.072 -7.113 -5.354 1.00 8.19 112 MET K CA 1
ATOM 887 C C . MET A 1 112 ? 9.872 -8.619 -5.479 1.00 6.58 112 MET K C 1
ATOM 888 O O . MET A 1 112 ? 9.201 -9.228 -4.648 1.00 7.74 112 MET K O 1
ATOM 893 N N . SER A 1 113 ? 10.475 -9.224 -6.491 1.00 7.26 113 SER K N 1
ATOM 894 C CA . SER A 1 113 ? 10.423 -10.666 -6.641 1.00 4.83 1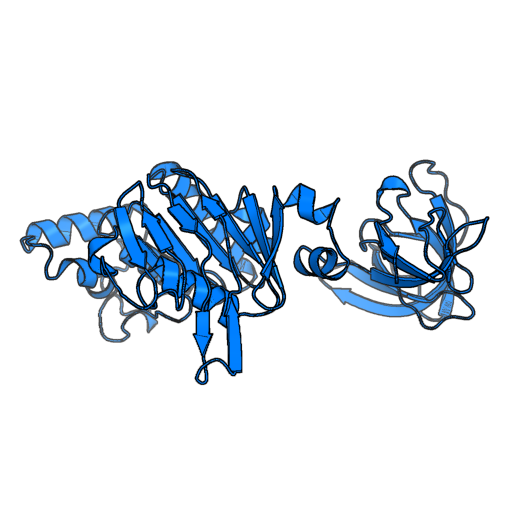13 SER K CA 1
ATOM 895 C C . SER A 1 113 ? 11.314 -11.342 -5.592 1.00 4.77 113 SER K C 1
ATOM 896 O O . SER A 1 113 ? 1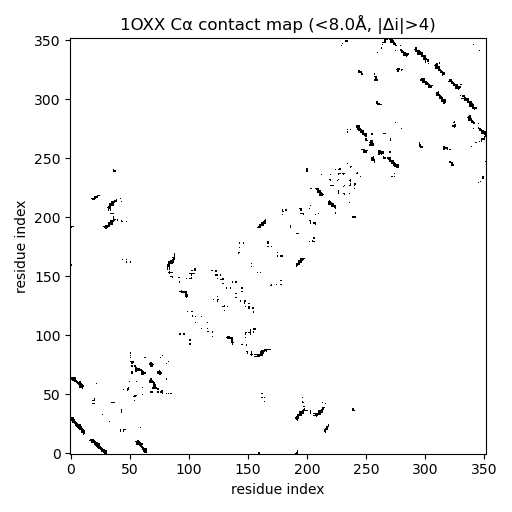2.117 -10.701 -4.926 1.00 6.93 113 SER K O 1
ATOM 899 N N . LYS A 1 114 ? 11.218 -12.660 -5.511 1.00 6.89 114 LYS K N 1
ATOM 900 C CA . LYS A 1 114 ? 12.026 -13.421 -4.579 1.00 6.72 114 LYS K CA 1
ATOM 901 C C . LYS A 1 114 ? 13.519 -13.187 -4.813 1.00 5.88 114 LYS K C 1
ATOM 902 O O . LYS A 1 114 ? 14.286 -12.989 -3.869 1.00 5.91 114 LYS K O 1
ATOM 908 N N . GLU A 1 115 ? 13.924 -13.210 -6.075 1.00 7.64 115 GLU K N 1
ATOM 909 C CA . GLU A 1 115 ? 15.332 -13.043 -6.415 1.00 9.36 115 GLU K CA 1
ATOM 910 C C . GLU A 1 115 ? 15.803 -11.628 -6.088 1.00 7.31 115 GLU K C 1
ATOM 911 O O . GLU A 1 115 ? 16.933 -11.417 -5.653 1.00 8.50 115 GLU K O 1
ATOM 917 N N . GLU A 1 116 ? 14.936 -10.649 -6.307 1.00 7.50 116 GLU K N 1
ATOM 918 C CA . GLU A 1 116 ? 15.282 -9.265 -6.016 1.00 7.64 116 GLU K CA 1
ATOM 919 C C . GLU A 1 116 ? 15.489 -9.071 -4.521 1.00 5.74 116 GLU K C 1
ATOM 920 O O . GLU A 1 116 ? 16.405 -8.376 -4.102 1.00 6.82 116 GLU K O 1
ATOM 926 N N . ILE A 1 117 ? 14.595 -9.634 -3.718 1.00 5.58 117 ILE K N 1
ATOM 927 C CA . ILE A 1 117 ? 14.733 -9.566 -2.271 1.00 4.46 117 ILE K CA 1
ATOM 928 C C . ILE A 1 117 ? 16.048 -10.228 -1.848 1.00 4.75 117 ILE K C 1
ATOM 929 O O . ILE A 1 117 ? 16.813 -9.655 -1.060 1.00 5.24 117 ILE K O 1
ATOM 934 N N . ARG A 1 118 ? 16.342 -11.395 -2.411 1.00 7.03 118 ARG K N 1
ATOM 935 C CA . ARG A 1 118 ? 17.532 -12.145 -1.999 1.00 5.62 118 ARG K CA 1
ATOM 936 C C . ARG A 1 118 ? 18.785 -11.366 -2.323 1.00 8.03 118 ARG K C 1
ATOM 937 O O . ARG A 1 118 ? 19.680 -11.225 -1.491 1.00 7.49 118 ARG K O 1
ATOM 945 N N . LYS A 1 119 ? 18.815 -10.802 -3.522 1.00 7.10 119 LYS K N 1
ATOM 946 C CA . LYS A 1 119 ? 19.981 -10.056 -3.952 1.00 8.74 119 LYS K CA 1
ATOM 947 C C . LYS A 1 119 ? 20.210 -8.835 -3.067 1.00 7.50 119 LYS K C 1
ATOM 948 O O . LYS A 1 119 ? 21.340 -8.532 -2.669 1.00 8.99 119 LYS K O 1
ATOM 954 N N . ARG A 1 120 ? 19.134 -8.157 -2.700 1.00 5.27 120 ARG K N 1
ATOM 955 C CA . ARG A 1 120 ? 19.267 -6.961 -1.881 1.00 4.61 120 ARG K CA 1
ATOM 956 C C . ARG A 1 120 ? 19.728 -7.294 -0.466 1.00 5.41 120 ARG K C 1
ATOM 957 O O . ARG A 1 120 ? 20.630 -6.655 0.088 1.00 7.01 120 ARG K O 1
ATOM 965 N N . VAL A 1 121 ? 19.100 -8.296 0.132 1.00 6.14 121 VAL K N 1
ATOM 966 C CA . VAL A 1 121 ? 19.488 -8.707 1.463 1.00 5.01 121 VAL K CA 1
ATOM 967 C C . VAL A 1 121 ? 20.949 -9.162 1.480 1.00 6.37 121 VAL K C 1
ATOM 968 O O . VAL A 1 121 ? 21.712 -8.784 2.363 1.00 6.28 121 VAL K O 1
ATOM 972 N N . GLU A 1 122 ? 21.343 -9.971 0.503 1.00 6.49 122 GLU K N 1
ATOM 973 C CA . GLU A 1 122 ? 22.729 -10.445 0.455 1.00 6.08 122 GLU K CA 1
ATOM 974 C C . GLU A 1 122 ? 23.724 -9.314 0.266 1.00 8.28 122 GLU K C 1
ATOM 975 O O . GLU A 1 122 ? 24.809 -9.345 0.851 1.00 8.21 122 GLU K O 1
ATOM 981 N N . GLU A 1 123 ? 23.352 -8.324 -0.545 1.00 5.47 123 GLU K N 1
ATOM 982 C CA . GLU A 1 123 ? 24.229 -7.195 -0.828 1.00 6.89 123 GLU K CA 1
ATOM 983 C C . GLU A 1 123 ? 24.488 -6.405 0.455 1.00 6.18 123 GLU K C 1
ATOM 984 O O . GLU A 1 123 ? 25.644 -6.078 0.806 1.00 7.96 123 GLU K O 1
ATOM 990 N N . VAL A 1 124 ? 23.423 -6.097 1.178 1.00 6.00 124 VAL K N 1
ATOM 991 C CA . VAL A 1 124 ? 23.558 -5.346 2.403 1.00 6.69 124 VAL K CA 1
ATOM 992 C C . VAL A 1 124 ? 24.303 -6.175 3.453 1.00 7.53 124 VAL K C 1
ATOM 993 O O . VAL A 1 124 ? 25.131 -5.673 4.190 1.00 7.49 124 VAL K O 1
ATOM 997 N N . ALA A 1 125 ? 23.994 -7.459 3.525 1.00 7.10 125 ALA K N 1
ATOM 998 C CA . ALA A 1 125 ? 24.660 -8.310 4.483 1.00 6.96 125 ALA K CA 1
ATOM 999 C C . ALA A 1 125 ? 26.163 -8.386 4.197 1.00 7.24 125 ALA K C 1
ATOM 1000 O O . ALA A 1 125 ? 26.967 -8.416 5.128 1.00 7.44 125 ALA K O 1
ATOM 1002 N N . LYS A 1 126 ? 26.557 -8.419 2.928 1.00 6.37 126 LYS K N 1
ATOM 1003 C CA . LYS A 1 126 ? 27.990 -8.443 2.603 1.00 6.89 126 LYS K CA 1
ATOM 1004 C C . LYS A 1 126 ? 28.671 -7.156 3.041 1.00 7.98 126 LYS K C 1
ATOM 1005 O O . LYS A 1 126 ? 29.767 -7.179 3.613 1.00 9.55 126 LYS K O 1
ATOM 1007 N N . ILE A 1 127 ? 28.037 -6.026 2.769 1.00 6.46 127 ILE K N 1
ATOM 1008 C CA . ILE A 1 127 ? 28.615 -4.749 3.148 1.00 7.47 127 ILE K CA 1
ATOM 1009 C C . ILE A 1 127 ? 28.823 -4.648 4.664 1.00 9.64 127 ILE K C 1
ATOM 1010 O O . ILE A 1 127 ? 29.834 -4.121 5.113 1.00 12.12 127 ILE K O 1
ATOM 1015 N N . LEU A 1 128 ? 27.896 -5.203 5.453 1.00 5.79 128 LEU K N 1
ATOM 1016 C CA . LEU A 1 128 ? 27.954 -5.132 6.897 1.00 7.05 128 LEU K CA 1
ATOM 1017 C C . LEU A 1 128 ? 28.612 -6.366 7.528 1.00 5.06 128 LEU K C 1
ATOM 1018 O O . LEU A 1 128 ? 28.567 -6.574 8.744 1.00 8.11 128 LEU K O 1
ATOM 1023 N N . ASP A 1 129 ? 29.203 -7.191 6.672 1.00 5.23 129 ASP K N 1
ATOM 1024 C CA . ASP A 1 129 ? 29.951 -8.384 7.065 1.00 6.67 129 ASP K CA 1
ATOM 1025 C C . ASP A 1 129 ? 29.193 -9.342 7.975 1.00 3.83 129 ASP K C 1
ATOM 1026 O O . ASP A 1 129 ? 29.728 -9.847 8.972 1.00 5.87 129 ASP K O 1
ATOM 1031 N N . ILE A 1 130 ? 27.944 -9.614 7.595 1.00 4.94 130 ILE K N 1
ATOM 1032 C CA . ILE A 1 130 ? 27.134 -10.639 8.268 1.00 3.99 130 ILE K CA 1
ATOM 1033 C C . ILE A 1 130 ? 26.535 -11.620 7.279 1.00 5.48 130 ILE K C 1
ATOM 1034 O O . ILE A 1 130 ? 25.624 -12.374 7.608 1.00 5.20 130 ILE K O 1
ATOM 1039 N N . HIS A 1 131 ? 27.067 -11.617 6.062 1.00 4.51 131 HIS K N 1
ATOM 1040 C CA . HIS A 1 131 ? 26.572 -12.513 5.027 1.00 4.70 131 HIS K CA 1
ATOM 1041 C C . HIS A 1 131 ? 26.697 -13.981 5.453 1.00 4.65 131 HIS K C 1
ATOM 1042 O O . HIS A 1 131 ? 25.848 -14.811 5.124 1.00 7.62 131 HIS K O 1
ATOM 1049 N N . HIS A 1 132 ? 27.749 -14.282 6.206 1.00 4.62 132 HIS K N 1
ATOM 1050 C CA . HIS A 1 132 ? 28.054 -15.650 6.602 1.00 5.30 132 HIS K CA 1
ATOM 1051 C C . HIS A 1 132 ? 27.226 -16.178 7.765 1.00 9.20 132 HIS K C 1
ATOM 1052 O O . HIS A 1 132 ? 27.323 -17.357 8.109 1.00 9.74 132 HIS K O 1
ATOM 1059 N N . VAL A 1 133 ? 26.407 -15.320 8.375 1.00 6.01 133 VAL K N 1
ATOM 1060 C CA . VAL A 1 133 ? 25.534 -15.782 9.454 1.00 6.59 133 VAL K CA 1
ATOM 1061 C C . VAL A 1 133 ? 24.041 -15.551 9.138 1.00 2.95 133 VAL K C 1
ATOM 1062 O O . VAL A 1 133 ? 23.199 -15.516 10.033 1.00 5.24 133 VAL K O 1
ATOM 1066 N N . LEU A 1 134 ? 23.708 -15.377 7.867 1.00 4.12 134 LEU K N 1
ATOM 1067 C CA . LEU A 1 134 ? 22.317 -15.130 7.483 1.00 3.17 134 LEU K CA 1
ATOM 1068 C C . LEU A 1 134 ? 21.350 -16.221 7.900 1.00 4.64 134 LEU K C 1
ATOM 1069 O O . LEU A 1 134 ? 20.171 -15.929 8.097 1.00 5.22 134 LEU K O 1
ATOM 1074 N N . ASN A 1 135 ? 21.804 -17.470 8.019 1.00 4.34 135 ASN K N 1
ATOM 1075 C CA . ASN A 1 135 ? 20.907 -18.541 8.421 1.00 5.40 135 ASN K CA 1
ATOM 1076 C C . ASN A 1 135 ? 20.712 -18.681 9.921 1.00 6.22 135 ASN K C 1
ATOM 1077 O O . ASN A 1 135 ? 19.875 -19.456 10.365 1.00 6.58 135 ASN K O 1
ATOM 1082 N N . HIS A 1 136 ? 21.446 -17.911 10.711 1.00 2.69 136 HIS K N 1
ATOM 1083 C CA . HIS A 1 136 ? 21.332 -17.993 12.162 1.00 4.13 136 HIS K CA 1
ATOM 1084 C C . HIS A 1 136 ? 20.113 -17.248 12.703 1.00 4.76 136 HIS K C 1
ATOM 1085 O O . HIS A 1 136 ? 19.723 -16.205 12.177 1.00 4.42 136 HIS K O 1
ATOM 1092 N N . PHE A 1 137 ? 19.532 -17.778 13.772 1.00 3.91 137 PHE K N 1
ATOM 1093 C CA . PHE A 1 137 ? 18.528 -17.026 14.515 1.00 3.47 137 PHE K CA 1
ATOM 1094 C C . PHE A 1 137 ? 19.295 -16.017 15.365 1.00 4.02 137 PHE K C 1
ATOM 1095 O O . PHE A 1 137 ? 20.476 -16.216 15.688 1.00 5.03 137 PHE K O 1
ATOM 1103 N N . PRO A 1 138 ? 18.660 -14.921 15.736 1.00 3.23 138 PRO K N 1
ATOM 1104 C CA . PRO A 1 138 ? 19.337 -13.904 16.546 1.00 4.10 138 PRO K CA 1
ATOM 1105 C C . PRO A 1 138 ? 20.049 -14.413 17.809 1.00 4.37 138 PRO K C 1
ATOM 1106 O O . PRO A 1 138 ? 21.115 -13.910 18.159 1.00 5.66 138 PRO K O 1
ATOM 1110 N N . ARG A 1 139 ? 19.474 -15.395 18.484 1.00 5.28 139 ARG K N 1
ATOM 1111 C CA . ARG A 1 139 ? 20.064 -15.900 19.712 1.00 3.64 139 ARG K CA 1
ATOM 1112 C C . ARG A 1 139 ? 21.458 -16.480 19.476 1.00 3.03 139 ARG K C 1
ATOM 1113 O O . ARG A 1 139 ? 22.289 -16.478 20.381 1.00 5.86 139 ARG K O 1
ATOM 1121 N N . GLU A 1 140 ? 21.686 -16.996 18.273 1.00 3.60 140 GLU K N 1
ATOM 1122 C CA . GLU A 1 140 ? 22.966 -17.617 17.945 1.00 4.38 140 GLU K CA 1
ATOM 1123 C C . GLU A 1 140 ? 23.947 -16.618 17.342 1.00 5.63 140 GLU K C 1
ATOM 1124 O O . GLU A 1 140 ? 25.033 -16.999 16.888 1.00 10.91 140 GLU K O 1
ATOM 1130 N N . LEU A 1 141 ? 23.561 -15.357 17.320 1.00 4.74 141 LEU K N 1
ATOM 1131 C CA . LEU A 1 141 ? 24.468 -14.308 16.863 1.00 5.64 141 LEU K CA 1
ATOM 1132 C C . LEU A 1 141 ? 25.164 -13.646 18.047 1.00 6.32 141 LEU K C 1
ATOM 1133 O O . LEU A 1 141 ? 24.609 -13.573 19.145 1.00 6.06 141 LEU K O 1
ATOM 1138 N N . SER A 1 142 ? 26.375 -13.142 17.825 1.00 4.80 142 SER K N 1
ATOM 1139 C CA . SER A 1 142 ? 27.054 -12.350 18.841 1.00 6.57 142 SER K CA 1
ATOM 1140 C C . SER A 1 142 ? 26.352 -10.999 18.963 1.00 9.13 142 SER K C 1
ATOM 1141 O O . SER A 1 142 ? 25.556 -10.631 18.106 1.00 6.95 142 SER K O 1
ATOM 1144 N N . GLY A 1 143 ? 26.676 -10.246 20.008 1.00 11.76 143 GLY K N 1
ATOM 1145 C CA . GLY A 1 143 ? 26.132 -8.907 20.168 1.00 9.18 143 GLY K CA 1
ATOM 1146 C C . GLY A 1 143 ? 26.411 -8.012 18.972 1.00 7.10 143 GLY K C 1
ATOM 1147 O O . GLY A 1 143 ? 25.507 -7.346 18.466 1.00 7.58 143 GLY K O 1
ATOM 1148 N N . ALA A 1 144 ? 27.647 -8.024 18.488 1.00 7.31 144 ALA K N 1
ATOM 1149 C CA . ALA A 1 144 ? 28.020 -7.197 17.347 1.00 11.04 144 ALA K CA 1
ATOM 1150 C C . ALA A 1 144 ? 27.257 -7.641 16.115 1.00 7.48 144 ALA K C 1
ATOM 1151 O O . ALA A 1 144 ? 26.809 -6.819 15.330 1.00 7.51 144 ALA K O 1
ATOM 1153 N N . GLN A 1 145 ? 27.099 -8.948 15.933 1.00 8.81 145 GLN K N 1
ATOM 1154 C CA . GLN A 1 145 ? 26.342 -9.435 14.799 1.00 6.10 145 GLN K CA 1
ATOM 1155 C C . GLN A 1 145 ? 24.872 -9.027 14.869 1.00 5.51 145 GLN K C 1
ATOM 1156 O O . GLN A 1 145 ? 24.287 -8.693 13.849 1.00 6.13 145 GLN K O 1
ATOM 1162 N N . GLN A 1 146 ? 24.277 -9.037 16.064 1.00 6.65 146 GLN K N 1
ATOM 1163 C CA . GLN A 1 146 ? 22.888 -8.620 16.212 1.00 5.64 146 GLN K CA 1
ATOM 1164 C C . GLN A 1 146 ? 22.769 -7.147 15.851 1.00 6.05 146 GLN K C 1
ATOM 1165 O O . GLN A 1 146 ? 21.824 -6.734 15.182 1.00 7.31 146 GLN K O 1
ATOM 1171 N N . GLN A 1 147 ? 23.743 -6.362 16.284 1.00 6.77 147 GLN K N 1
ATOM 1172 C CA . GLN A 1 147 ? 23.776 -4.948 15.942 1.00 8.16 147 GLN K CA 1
ATOM 1173 C C . GLN A 1 147 ? 23.811 -4.749 14.439 1.00 5.46 147 GLN K C 1
ATOM 1174 O O . GLN A 1 147 ? 23.090 -3.915 13.872 1.00 7.33 147 GLN K O 1
ATOM 1180 N N . ARG A 1 148 ? 24.663 -5.512 13.777 1.00 7.13 148 ARG K N 1
ATOM 1181 C CA . ARG A 1 148 ? 24.786 -5.412 12.344 1.00 7.08 148 ARG K CA 1
ATOM 1182 C C . ARG A 1 148 ? 23.526 -5.888 11.609 1.00 5.85 148 ARG K C 1
ATOM 1183 O O . ARG A 1 148 ? 23.159 -5.292 10.590 1.00 6.64 148 ARG K O 1
ATOM 1191 N N . VAL A 1 149 ? 22.849 -6.922 12.107 1.00 6.24 149 VAL K N 1
ATOM 1192 C CA . VAL A 1 149 ? 21.601 -7.340 11.483 1.00 6.33 149 VAL K CA 1
ATOM 1193 C C . VAL A 1 149 ? 20.544 -6.251 11.638 1.00 7.18 149 VAL K C 1
ATOM 1194 O O . VAL A 1 149 ? 19.803 -5.966 10.710 1.00 6.53 149 VAL K O 1
ATOM 1198 N N . ALA A 1 150 ? 20.490 -5.620 12.808 1.00 5.00 150 ALA K N 1
ATOM 1199 C CA . ALA A 1 150 ? 19.539 -4.540 13.044 1.00 7.82 150 ALA K CA 1
ATOM 1200 C C . ALA A 1 150 ? 19.823 -3.354 12.114 1.00 5.13 150 ALA K C 1
ATOM 1201 O O . ALA A 1 150 ? 18.894 -2.726 11.582 1.00 5.40 150 ALA K O 1
ATOM 1203 N N . LEU A 1 151 ? 21.101 -3.037 11.914 1.00 6.14 151 LEU K N 1
ATOM 1204 C CA . LEU A 1 151 ? 21.454 -1.970 10.997 1.00 5.07 151 LEU K CA 1
ATOM 1205 C C . LEU A 1 151 ? 21.110 -2.362 9.554 1.00 5.55 151 LEU K C 1
ATOM 1206 O O . LEU A 1 151 ? 20.587 -1.553 8.810 1.00 4.77 151 LEU K O 1
ATOM 1211 N N . ALA A 1 152 ? 21.337 -3.606 9.158 1.00 4.92 152 ALA K N 1
ATOM 1212 C CA . ALA A 1 152 ? 20.994 -4.058 7.819 1.00 3.65 152 ALA K CA 1
ATOM 1213 C C . ALA A 1 152 ? 19.498 -3.934 7.590 1.00 4.09 152 ALA K C 1
ATOM 1214 O O . ALA A 1 152 ? 19.053 -3.532 6.506 1.00 5.65 152 ALA K O 1
ATOM 1216 N N . ARG A 1 153 ? 18.713 -4.342 8.576 1.00 4.65 153 ARG K N 1
ATOM 1217 C CA . ARG A 1 153 ? 17.256 -4.196 8.487 1.00 7.43 153 ARG K CA 1
ATOM 1218 C C . ARG A 1 153 ? 16.861 -2.734 8.240 1.00 6.40 153 ARG K C 1
ATOM 1219 O O . ARG A 1 153 ? 15.981 -2.438 7.430 1.00 7.68 153 ARG K O 1
ATOM 1227 N N . ALA A 1 154 ? 17.511 -1.818 8.948 1.00 3.39 154 ALA K N 1
ATOM 1228 C CA . ALA A 1 154 ? 17.244 -0.384 8.790 1.00 4.64 154 ALA K CA 1
ATOM 1229 C C . ALA A 1 154 ? 17.636 0.170 7.433 1.00 8.12 154 ALA K C 1
ATOM 1230 O O . ALA A 1 154 ? 17.053 1.164 6.996 1.00 8.47 154 ALA K O 1
ATOM 1232 N N . LEU A 1 155 ? 18.609 -0.453 6.769 1.00 4.78 155 LEU K N 1
ATOM 1233 C CA . LEU A 1 155 ? 19.188 0.060 5.520 1.00 4.55 155 LEU K CA 1
ATOM 1234 C C . LEU A 1 155 ? 18.683 -0.622 4.257 1.00 4.27 155 LEU K C 1
ATOM 1235 O O . LEU A 1 155 ? 18.976 -0.208 3.138 1.00 6.21 155 LEU K O 1
ATOM 1240 N N . VAL A 1 156 ? 17.913 -1.677 4.445 1.00 5.68 156 VAL K N 1
ATOM 1241 C CA . VAL A 1 156 ? 17.546 -2.533 3.318 1.00 4.39 156 VAL K CA 1
ATOM 1242 C C . VAL A 1 156 ? 16.706 -1.865 2.226 1.00 6.02 156 VAL K C 1
ATOM 1243 O O . VAL A 1 156 ? 16.777 -2.263 1.070 1.00 7.61 156 VAL K O 1
ATOM 1247 N N . LYS A 1 157 ? 15.922 -0.860 2.593 1.00 4.84 157 LYS K N 1
ATOM 1248 C CA . LYS A 1 157 ? 15.107 -0.105 1.617 1.00 5.93 157 LYS K CA 1
ATOM 1249 C C . LYS A 1 157 ? 15.762 1.197 1.141 1.00 14.92 157 LYS K C 1
ATOM 1250 O O . LYS A 1 157 ? 15.092 2.079 0.608 1.00 13.40 157 LYS K O 1
ATOM 1260 N N . ASP A 1 158 ? 17.062 1.325 1.326 1.00 17.55 158 ASP K N 1
ATOM 1261 C CA . ASP A 1 158 ? 17.771 2.559 0.970 1.00 11.90 158 ASP K CA 1
ATOM 1262 C C . ASP A 1 158 ? 17.082 3.854 1.422 1.00 16.30 158 ASP K C 1
ATOM 1263 O O . ASP A 1 158 ? 16.504 4.623 0.667 1.00 15.47 158 ASP K O 1
ATOM 1268 N N . PRO A 1 159 ? 17.212 4.108 2.685 1.00 10.69 159 PRO K N 1
ATOM 1269 C CA . PRO A 1 159 ? 16.626 5.301 3.278 1.00 5.76 159 PRO K CA 1
ATOM 1270 C C . PRO A 1 159 ? 17.406 6.574 3.000 1.00 8.49 159 PRO K C 1
ATOM 1271 O O . PRO A 1 159 ? 18.561 6.538 2.579 1.00 9.21 159 PRO K O 1
ATOM 1275 N N . SER A 1 160 ? 16.750 7.697 3.248 1.00 5.57 160 SER K N 1
ATOM 1276 C CA . SER A 1 160 ? 17.356 9.018 3.170 1.00 6.22 160 SER K CA 1
ATOM 1277 C C . SER A 1 160 ? 17.727 9.538 4.552 1.00 6.01 160 SER K C 1
ATOM 1278 O O . SER A 1 160 ? 18.534 10.438 4.661 1.00 6.34 160 SER K O 1
ATOM 1281 N N . LEU A 1 161 ? 17.145 8.937 5.584 1.00 4.21 161 LEU K N 1
ATOM 1282 C CA . LEU A 1 161 ? 17.302 9.354 6.967 1.00 4.99 161 LEU K CA 1
ATOM 1283 C C . LEU A 1 161 ? 17.488 8.123 7.838 1.00 4.60 161 LEU K C 1
ATOM 1284 O O . LEU A 1 161 ? 16.719 7.169 7.754 1.00 7.29 161 LEU K O 1
ATOM 1289 N N . LEU A 1 162 ? 18.530 8.140 8.652 1.00 5.34 162 LEU K N 1
ATOM 1290 C CA . LEU A 1 162 ? 18.788 7.066 9.592 1.00 7.96 162 LEU K CA 1
ATOM 1291 C C . LEU A 1 162 ? 18.548 7.623 10.993 1.00 7.00 162 LEU K C 1
ATOM 1292 O O . LEU A 1 162 ? 19.157 8.610 11.370 1.00 6.93 162 LEU K O 1
ATOM 1297 N N . LEU A 1 163 ? 17.665 6.973 11.736 1.00 4.62 163 LEU K N 1
ATOM 1298 C CA . LEU A 1 163 ? 17.269 7.398 13.078 1.00 2.85 163 LEU K CA 1
ATOM 1299 C C . LEU A 1 163 ? 17.783 6.379 14.091 1.00 6.01 163 LEU K C 1
ATOM 1300 O O . LEU A 1 163 ? 17.478 5.201 13.983 1.00 6.91 163 LEU K O 1
ATOM 1305 N N . LEU A 1 164 ? 18.521 6.855 15.083 1.00 4.80 164 LEU K N 1
ATOM 1306 C CA . LEU A 1 164 ? 19.130 6.012 16.106 1.00 6.46 164 LEU K CA 1
ATOM 1307 C C . LEU A 1 164 ? 18.675 6.490 17.479 1.00 7.23 164 LEU K C 1
ATOM 1308 O O . LEU A 1 164 ? 18.839 7.650 17.829 1.00 8.66 164 LEU K O 1
ATOM 1316 N N . ASP A 1 165 ? 18.083 5.587 18.239 1.00 5.29 165 ASP K N 1
ATOM 1317 C CA . ASP A 1 165 ? 17.637 5.875 19.593 1.00 7.41 165 ASP K CA 1
ATOM 1318 C C . ASP A 1 165 ? 18.335 4.878 20.514 1.00 9.65 165 ASP K C 1
ATOM 1319 O O . ASP A 1 165 ? 18.011 3.687 20.501 1.00 11.54 165 ASP K O 1
ATOM 1324 N N . GLU A 1 166 ? 19.303 5.361 21.299 1.00 10.03 166 GLU K N 1
ATOM 1325 C CA . GLU A 1 166 ? 20.070 4.500 22.203 1.00 11.75 166 GLU K CA 1
ATOM 1326 C C . GLU A 1 166 ? 20.589 3.290 21.457 1.00 16.54 166 GLU K C 1
ATOM 1327 O O . GLU A 1 166 ? 20.455 2.157 21.921 1.00 17.14 166 GLU K O 1
ATOM 1333 N N . PRO A 1 167 ? 21.204 3.516 20.306 1.00 11.85 167 PRO K N 1
ATOM 1334 C CA . PRO A 1 167 ? 21.540 2.421 19.390 1.00 14.37 167 PRO K CA 1
ATOM 1335 C C . PRO A 1 167 ? 22.632 1.465 19.848 1.00 22.24 167 PRO K C 1
ATOM 1336 O O . PRO A 1 167 ? 22.737 0.385 19.246 1.00 22.17 167 PRO K O 1
ATOM 1340 N N . PHE A 1 168 ? 23.431 1.842 20.846 1.00 13.63 168 PHE K N 1
ATOM 1341 C CA . PHE A 1 168 ? 24.575 1.016 21.246 1.00 13.68 168 PHE K CA 1
ATOM 1342 C C . PHE A 1 168 ? 24.437 0.495 22.651 1.00 18.90 168 PHE K C 1
ATOM 1343 O O . PHE A 1 168 ? 25.351 -0.129 23.192 1.00 14.20 168 PHE K O 1
ATOM 1351 N N . SER A 1 169 ? 23.281 0.740 23.244 1.00 15.08 169 SER K N 1
ATOM 1352 C CA . SER A 1 169 ? 23.091 0.417 24.648 1.00 23.31 169 SER K CA 1
ATOM 1353 C C . SER A 1 169 ? 22.924 -1.069 24.943 1.00 22.98 169 SER K C 1
ATOM 1354 O O . SER A 1 169 ? 22.965 -1.460 26.098 1.00 20.29 169 SER K O 1
ATOM 1357 N N . ASN A 1 170 ? 22.757 -1.901 23.919 1.00 20.03 170 ASN K N 1
ATOM 1358 C CA . ASN A 1 170 ? 22.662 -3.346 24.143 1.00 24.39 170 ASN K CA 1
ATOM 1359 C C . ASN A 1 170 ? 24.045 -3.977 24.214 1.00 22.61 170 ASN K C 1
ATOM 1360 O O . ASN A 1 170 ? 24.208 -5.107 24.664 1.00 23.99 170 ASN K O 1
ATOM 1365 N N . LEU A 1 171 ? 25.039 -3.234 23.750 1.00 16.27 171 LEU K N 1
ATOM 1366 C CA . LEU A 1 171 ? 26.390 -3.745 23.640 1.00 8.86 171 LEU K CA 1
ATOM 1367 C C . LEU A 1 171 ? 27.188 -3.525 24.893 1.00 22.23 171 LEU K C 1
ATOM 1368 O O . LEU A 1 171 ? 26.976 -2.552 25.617 1.00 17.56 171 LEU K O 1
ATOM 1373 N N . ASP A 1 172 ? 28.130 -4.432 25.125 1.00 16.47 172 ASP K N 1
ATOM 1374 C CA . ASP A 1 172 ? 29.075 -4.275 26.204 1.00 21.53 172 ASP K CA 1
ATOM 1375 C C . ASP A 1 172 ? 29.845 -2.994 25.903 1.00 23.87 172 ASP K C 1
ATOM 1376 O O . ASP A 1 172 ? 30.082 -2.659 24.738 1.00 16.25 172 ASP K O 1
ATOM 1378 N N . ALA A 1 173 ? 30.216 -2.273 26.949 1.00 18.26 173 ALA K N 1
ATOM 1379 C CA . ALA A 1 173 ? 30.947 -1.018 26.802 1.00 21.65 173 ALA K CA 1
ATOM 1380 C C . ALA A 1 173 ? 32.135 -1.141 25.850 1.00 19.72 173 ALA K C 1
ATOM 1381 O O . ALA A 1 173 ? 32.401 -0.244 25.056 1.00 19.96 173 ALA K O 1
ATOM 1383 N N . ARG A 1 174 ? 32.840 -2.262 25.922 1.00 15.43 174 ARG K N 1
ATOM 1384 C CA . ARG A 1 174 ? 34.037 -2.463 25.126 1.00 18.07 174 ARG K CA 1
ATOM 1385 C C . ARG A 1 174 ? 33.803 -2.546 23.631 1.00 22.32 174 ARG K C 1
ATOM 1386 O O . ARG A 1 174 ? 34.734 -2.366 22.845 1.00 20.92 174 ARG K O 1
ATOM 1387 N N . MET A 1 175 ? 32.558 -2.808 23.243 1.00 17.15 175 MET K N 1
ATOM 1388 C CA . MET A 1 175 ? 32.197 -2.983 21.837 1.00 15.51 175 MET K CA 1
ATOM 1389 C C . MET A 1 175 ? 31.589 -1.746 21.196 1.00 14.16 175 MET K C 1
ATOM 1390 O O . MET A 1 175 ? 31.374 -1.714 19.982 1.00 12.56 175 MET K O 1
ATOM 1395 N N . ARG A 1 176 ? 31.322 -0.726 21.998 1.00 13.55 176 ARG K N 1
ATOM 1396 C CA . ARG A 1 176 ? 30.603 0.440 21.492 1.00 11.65 176 ARG K CA 1
ATOM 1397 C C . ARG A 1 176 ? 31.415 1.338 20.576 1.00 12.05 176 ARG K C 1
ATOM 1398 O O . ARG A 1 176 ? 30.864 1.939 19.665 1.00 12.30 176 ARG K O 1
ATOM 1406 N N . ASP A 1 177 ? 32.719 1.426 20.776 1.00 12.87 177 ASP K N 1
ATOM 1407 C CA . ASP A 1 177 ? 33.516 2.272 19.896 1.00 16.78 177 ASP K CA 1
ATOM 1408 C C . ASP A 1 177 ? 33.469 1.700 18.478 1.00 14.37 177 ASP K C 1
ATOM 1409 O O . ASP A 1 177 ? 33.329 2.445 17.494 1.00 13.78 177 ASP K O 1
ATOM 1414 N N . SER A 1 178 ? 33.555 0.376 18.369 1.00 13.92 178 SER K N 1
ATOM 1415 C CA . SER A 1 178 ? 33.460 -0.272 17.065 1.00 12.51 178 SER K CA 1
ATOM 1416 C C . SER A 1 178 ? 32.109 0.015 16.400 1.00 12.02 178 SER K C 1
ATOM 1417 O O . SER A 1 178 ? 32.042 0.305 15.209 1.00 9.64 178 SER K O 1
ATOM 1421 N N . ALA A 1 179 ? 31.036 -0.060 17.180 1.00 9.57 179 ALA K N 1
ATOM 1422 C CA . ALA A 1 179 ? 29.689 0.136 16.661 1.00 5.96 179 ALA K CA 1
ATOM 1423 C C . ALA A 1 179 ? 29.505 1.582 16.246 1.00 8.01 179 ALA K C 1
ATOM 1424 O O . ALA A 1 179 ? 28.873 1.863 15.236 1.00 7.83 179 ALA K O 1
ATOM 1426 N N . ARG A 1 180 ? 30.047 2.510 17.019 1.00 8.69 180 ARG K N 1
ATOM 1427 C CA . ARG A 1 180 ? 29.941 3.916 16.632 1.00 7.05 180 ARG K CA 1
ATOM 1428 C C . ARG A 1 180 ? 30.687 4.171 15.325 1.00 6.47 180 ARG K C 1
ATOM 1429 O O . ARG A 1 180 ? 30.222 4.923 14.461 1.00 9.20 180 ARG K O 1
ATOM 1437 N N . ALA A 1 181 ? 31.861 3.564 15.190 1.00 8.15 181 ALA K N 1
ATOM 1438 C CA . ALA A 1 181 ? 32.656 3.706 13.979 1.00 9.33 181 ALA K CA 1
ATOM 1439 C C . ALA A 1 181 ? 31.911 3.148 12.757 1.00 7.32 181 ALA K C 1
ATOM 1440 O O . ALA A 1 181 ? 31.961 3.723 11.679 1.00 10.54 181 ALA K O 1
ATOM 1442 N N . LEU A 1 182 ? 31.203 2.042 12.932 1.00 7.74 182 LEU K N 1
ATOM 1443 C CA . LEU A 1 182 ? 30.460 1.456 11.835 1.00 8.09 182 LEU K CA 1
ATOM 1444 C C . LEU A 1 182 ? 29.343 2.404 11.397 1.00 6.54 182 LEU K C 1
ATOM 1445 O O . LEU A 1 182 ? 29.141 2.605 10.207 1.00 8.05 182 LEU K O 1
ATOM 1450 N N . VAL A 1 183 ? 28.638 2.992 12.352 1.00 7.77 183 VAL K N 1
ATOM 1451 C CA . VAL A 1 183 ? 27.560 3.921 12.000 1.00 9.76 183 VAL K CA 1
ATOM 1452 C C . VAL A 1 183 ? 28.121 5.123 11.248 1.00 8.18 183 VAL K C 1
ATOM 1453 O O . VAL A 1 183 ? 27.514 5.580 10.282 1.00 8.86 183 VAL K O 1
ATOM 1457 N N . LYS A 1 184 ? 29.283 5.609 11.678 1.00 11.98 184 LYS K N 1
ATOM 1458 C CA . LYS A 1 184 ? 29.965 6.716 11.005 1.00 11.36 184 LYS K CA 1
ATOM 1459 C C . LYS A 1 184 ? 30.293 6.338 9.564 1.00 10.01 184 LYS K C 1
ATOM 1460 O O . LYS A 1 184 ? 30.058 7.119 8.629 1.00 10.63 184 LYS K O 1
ATOM 1466 N N . GLU A 1 185 ? 30.824 5.131 9.374 1.00 9.55 185 GLU K N 1
ATOM 1467 C CA . GLU A 1 185 ? 31.179 4.648 8.043 1.00 10.27 185 GLU K CA 1
ATOM 1468 C C . GLU A 1 185 ? 29.956 4.550 7.139 1.00 12.06 185 GLU K C 1
ATOM 1469 O O . GLU A 1 185 ? 29.985 4.971 5.984 1.00 10.36 185 GLU K O 1
ATOM 1471 N N . VAL A 1 186 ? 28.883 3.973 7.664 1.00 8.12 186 VAL K N 1
ATOM 1472 C CA . VAL A 1 186 ? 27.638 3.852 6.922 1.00 7.74 186 VAL K CA 1
ATOM 1473 C C . VAL A 1 186 ? 27.124 5.219 6.499 1.00 4.08 186 VAL K C 1
ATOM 1474 O O . VAL A 1 186 ? 26.721 5.419 5.348 1.00 6.29 186 VAL K O 1
ATOM 1478 N N . GLN A 1 187 ? 27.112 6.172 7.420 1.00 6.68 187 GLN K N 1
ATOM 1479 C CA . GLN A 1 187 ? 26.605 7.497 7.103 1.00 7.43 187 GLN K CA 1
ATOM 1480 C C . GLN A 1 187 ? 27.432 8.139 6.004 1.00 5.92 187 GLN K C 1
ATOM 1481 O O . GLN A 1 187 ? 26.883 8.743 5.080 1.00 9.09 187 GLN K O 1
ATOM 1487 N N . SER A 1 188 ? 28.754 8.001 6.081 1.00 6.55 188 SER K N 1
ATOM 1488 C CA . SER A 1 188 ? 29.643 8.582 5.079 1.00 8.79 188 SER K CA 1
ATOM 1489 C C . SER A 1 188 ? 29.395 7.995 3.704 1.00 8.12 188 SER K C 1
ATOM 1490 O O . SER A 1 188 ? 29.343 8.725 2.697 1.00 13.17 188 SER K O 1
ATOM 1493 N N . ARG A 1 189 ? 29.261 6.672 3.664 1.00 6.78 189 ARG K N 1
ATOM 1494 C CA . ARG A 1 189 ? 29.064 5.925 2.432 1.00 6.68 189 ARG K CA 1
ATOM 1495 C C . ARG A 1 189 ? 27.733 6.241 1.762 1.00 10.86 189 ARG K C 1
ATOM 1496 O O . ARG A 1 189 ? 27.657 6.362 0.548 1.00 11.70 189 ARG K O 1
ATOM 1504 N N . LEU A 1 190 ? 26.679 6.382 2.561 1.00 6.66 190 LEU K N 1
ATOM 1505 C CA . LEU A 1 190 ? 25.350 6.616 2.011 1.00 7.06 190 LEU K CA 1
ATOM 1506 C C . LEU A 1 190 ? 24.955 8.091 1.907 1.00 7.32 190 LEU K C 1
ATOM 1507 O O . LEU A 1 190 ? 24.102 8.428 1.082 1.00 10.00 190 LEU K O 1
ATOM 1512 N N . GLY A 1 191 ? 25.547 8.944 2.741 1.00 6.15 191 GLY K N 1
ATOM 1513 C CA . GLY A 1 191 ? 25.233 10.361 2.752 1.00 6.98 191 GLY K CA 1
ATOM 1514 C C . GLY A 1 191 ? 23.877 10.678 3.348 1.00 10.26 191 GLY K C 1
ATOM 1515 O O . GLY A 1 191 ? 23.360 11.775 3.153 1.00 9.05 191 GLY K O 1
ATOM 1516 N N . VAL A 1 192 ? 23.306 9.726 4.082 1.00 7.91 192 VAL K N 1
ATOM 1517 C CA . VAL A 1 192 ? 21.992 9.933 4.688 1.00 5.04 192 VAL K CA 1
ATOM 1518 C C . VAL A 1 192 ? 22.050 11.003 5.780 1.00 5.31 192 VAL K C 1
ATOM 1519 O O . VAL A 1 192 ? 23.048 11.166 6.455 1.00 6.74 192 VAL K O 1
ATOM 1523 N N . THR A 1 193 ? 20.955 11.717 5.949 1.00 5.75 193 THR K N 1
ATOM 1524 C CA . THR A 1 193 ? 20.788 12.546 7.117 1.00 4.73 193 THR K CA 1
ATOM 1525 C C . THR A 1 193 ? 20.726 11.567 8.287 1.00 3.40 193 THR K C 1
ATOM 1526 O O . THR A 1 193 ? 20.188 10.453 8.175 1.00 4.13 193 THR K O 1
ATOM 1530 N N . LEU A 1 194 ? 21.245 11.981 9.434 1.00 6.60 194 LEU K N 1
ATOM 1531 C CA . LEU A 1 194 ? 21.295 11.085 10.571 1.00 5.37 194 LEU K CA 1
ATOM 1532 C C . LEU A 1 194 ? 20.872 11.836 11.819 1.00 9.38 194 LEU K C 1
ATOM 1533 O O . LEU A 1 194 ? 21.334 12.957 12.056 1.00 7.83 194 LEU K O 1
ATOM 1538 N N . LEU A 1 195 ? 20.013 11.225 12.628 1.00 6.31 195 LEU K N 1
ATOM 1539 C CA . LEU A 1 195 ? 19.594 11.807 13.887 1.00 7.11 195 LEU K CA 1
ATOM 1540 C C . LEU A 1 195 ? 19.815 10.736 14.948 1.00 7.55 195 LEU K C 1
ATOM 1541 O O . LEU A 1 195 ? 19.294 9.617 14.834 1.00 7.09 195 LEU K O 1
ATOM 1546 N N . VAL A 1 196 ? 20.566 11.088 15.979 1.00 8.88 196 VAL K N 1
ATOM 1547 C CA . VAL A 1 196 ? 20.836 10.159 17.074 1.00 6.45 196 VAL K CA 1
ATOM 1548 C C . VAL A 1 196 ? 20.406 10.814 18.367 1.00 8.62 196 VAL K C 1
ATOM 1549 O O . VAL A 1 196 ? 20.709 11.985 18.608 1.00 9.51 196 VAL K O 1
ATOM 1553 N N . VAL A 1 197 ? 19.664 10.077 19.182 1.00 7.73 197 VAL K N 1
ATOM 1554 C CA . VAL A 1 197 ? 19.309 10.555 20.508 1.00 9.39 197 VAL K CA 1
ATOM 1555 C C . VAL A 1 197 ? 19.891 9.578 21.513 1.00 10.99 197 VAL K C 1
ATOM 1556 O O . VAL A 1 197 ? 19.866 8.360 21.306 1.00 10.85 197 VAL K O 1
ATOM 1560 N N . SER A 1 198 ? 20.426 10.102 22.619 1.00 12.17 198 SER K N 1
ATOM 1561 C CA . SER A 1 198 ? 21.071 9.263 23.608 1.00 12.90 198 SER K CA 1
ATOM 1562 C C . SER A 1 198 ? 21.230 10.003 24.924 1.00 10.05 198 SER K C 1
ATOM 1563 O O . SER A 1 198 ? 21.164 11.231 24.948 1.00 18.24 198 SER K O 1
ATOM 1566 N N . HIS A 1 199 ? 21.390 9.212 25.977 1.00 19.92 199 HIS K N 1
ATOM 1567 C CA . HIS A 1 199 ? 21.687 9.687 27.324 1.00 17.68 199 HIS K CA 1
ATOM 1568 C C . HIS A 1 199 ? 23.200 9.827 27.476 1.00 18.57 199 HIS K C 1
ATOM 1569 O O . HIS A 1 199 ? 23.688 10.551 28.368 1.00 15.35 199 HIS K O 1
ATOM 1576 N N . ASP A 1 200 ? 23.934 9.135 26.603 1.00 13.36 200 ASP K N 1
ATOM 1577 C CA . ASP A 1 200 ? 25.389 9.080 26.657 1.00 8.57 200 ASP K CA 1
ATOM 1578 C C . ASP A 1 200 ? 26.064 10.082 25.734 1.00 8.34 200 ASP K C 1
ATOM 1579 O O . ASP A 1 200 ? 25.957 9.976 24.519 1.00 9.26 200 ASP K O 1
ATOM 1584 N N . PRO A 1 201 ? 26.765 11.062 26.291 1.00 5.73 201 PRO K N 1
ATOM 1585 C CA . PRO A 1 201 ? 27.457 12.037 25.450 1.00 6.66 201 PRO K CA 1
ATOM 1586 C C . PRO A 1 201 ? 28.506 11.393 24.530 1.00 8.03 201 PRO K C 1
ATOM 1587 O O . PRO A 1 201 ? 28.856 11.959 23.491 1.00 6.01 201 PRO K O 1
ATOM 1591 N N . ALA A 1 202 ? 29.003 10.211 24.874 1.00 8.06 202 ALA K N 1
ATOM 1592 C CA . ALA A 1 202 ? 29.993 9.571 24.012 1.00 8.12 202 ALA K CA 1
ATOM 1593 C C . ALA A 1 202 ? 29.409 9.255 22.628 1.00 8.15 202 ALA K C 1
ATOM 1594 O O . ALA A 1 202 ? 30.109 9.290 21.609 1.00 10.30 202 ALA K O 1
ATOM 1596 N N . ASP A 1 203 ? 28.120 8.961 22.593 1.00 6.27 203 ASP K N 1
ATOM 1597 C CA . ASP A 1 203 ? 27.448 8.684 21.338 1.00 7.84 203 ASP K CA 1
ATOM 1598 C C . ASP A 1 203 ? 27.404 9.967 20.501 1.00 9.30 203 ASP K C 1
ATOM 1599 O O . ASP A 1 203 ? 27.623 9.958 19.286 1.00 11.17 203 ASP K O 1
ATOM 1604 N N . ILE A 1 204 ? 27.138 11.087 21.168 1.00 7.02 204 ILE K N 1
ATOM 1605 C CA . ILE A 1 204 ? 27.084 12.395 20.514 1.00 8.32 204 ILE K CA 1
ATOM 1606 C C . ILE A 1 204 ? 28.450 12.802 19.964 1.00 7.91 204 ILE K C 1
ATOM 1607 O O . ILE A 1 204 ? 28.580 13.208 18.812 1.00 8.28 204 ILE K O 1
ATOM 1612 N N . PHE A 1 205 ? 29.480 12.714 20.785 1.00 5.63 205 PHE K N 1
ATOM 1613 C CA . PHE A 1 205 ? 30.806 13.117 20.325 1.00 5.75 205 PHE K CA 1
ATOM 1614 C C . PHE A 1 205 ? 31.303 12.268 19.164 1.00 8.10 205 PHE K C 1
ATOM 1615 O O . PHE A 1 205 ? 32.028 12.757 18.289 1.00 8.71 205 PHE K O 1
ATOM 1623 N N . ALA A 1 206 ? 30.925 11.001 19.168 1.00 8.82 206 ALA K N 1
ATOM 1624 C CA . ALA A 1 206 ? 31.413 10.092 18.159 1.00 10.86 206 ALA K CA 1
ATOM 1625 C C . ALA A 1 206 ? 30.756 10.325 16.824 1.00 8.73 206 ALA K C 1
ATOM 1626 O O . ALA A 1 206 ? 31.411 10.223 15.784 1.00 15.86 206 ALA K O 1
ATOM 1628 N N . ILE A 1 207 ? 29.469 10.665 16.843 1.00 8.02 207 ILE K N 1
ATOM 1629 C CA . ILE A 1 207 ? 28.682 10.665 15.619 1.00 11.05 207 ILE K CA 1
ATOM 1630 C C . ILE A 1 207 ? 28.092 11.985 15.156 1.00 10.93 207 ILE K C 1
ATOM 1631 O O . ILE A 1 207 ? 27.935 12.192 13.960 1.00 17.16 207 ILE K O 1
ATOM 1636 N N . ALA A 1 208 ? 27.751 12.870 16.088 1.00 7.08 208 ALA K N 1
ATOM 1637 C CA . ALA A 1 208 ? 27.020 14.074 15.742 1.00 7.57 208 ALA K CA 1
ATOM 1638 C C . ALA A 1 208 ? 27.910 15.270 15.479 1.00 8.09 208 ALA K C 1
ATOM 1639 O O . ALA A 1 208 ? 28.883 15.488 16.198 1.00 9.92 208 ALA K O 1
ATOM 1641 N N . ASP A 1 209 ? 27.581 16.051 14.458 1.00 7.91 209 ASP K N 1
ATOM 1642 C CA . ASP A 1 209 ? 28.323 17.286 14.202 1.00 7.30 209 ASP K CA 1
ATOM 1643 C C . ASP A 1 209 ? 27.665 18.526 14.790 1.00 7.03 209 ASP K C 1
ATOM 1644 O O . ASP A 1 209 ? 28.317 19.568 14.987 1.00 7.58 209 ASP K O 1
ATOM 1649 N N . ARG A 1 210 ? 26.373 18.434 15.052 1.00 6.86 210 ARG K N 1
ATOM 1650 C CA . ARG A 1 210 ? 25.624 19.492 15.682 1.00 5.55 210 ARG K CA 1
ATOM 1651 C C . ARG A 1 210 ? 24.668 18.785 16.622 1.00 7.57 210 ARG K C 1
ATOM 1652 O O . ARG A 1 210 ? 24.142 17.715 16.278 1.00 7.91 210 ARG K O 1
ATOM 1660 N N . VAL A 1 211 ? 24.481 19.347 17.811 1.00 6.24 211 VAL K N 1
ATOM 1661 C CA . VAL A 1 211 ? 23.644 18.733 18.825 1.00 6.86 211 VAL K CA 1
ATOM 1662 C C . VAL A 1 211 ? 22.738 19.742 19.483 1.00 6.49 211 VAL K C 1
ATOM 1663 O O . VAL A 1 211 ? 23.120 20.892 19.717 1.00 7.02 211 VAL K O 1
ATOM 1669 N N . GLY A 1 212 ? 21.511 19.307 19.749 1.00 5.82 212 GLY K N 1
ATOM 1670 C CA . GLY A 1 212 ? 20.581 20.087 20.516 1.00 6.03 212 GLY K CA 1
ATOM 1671 C C . GLY A 1 212 ? 20.390 19.421 21.865 1.00 6.68 212 GLY K C 1
ATOM 1672 O O . GLY A 1 212 ? 20.411 18.184 21.992 1.00 7.64 212 GLY K O 1
ATOM 1673 N N . VAL A 1 213 ? 20.235 20.239 22.889 1.00 5.50 213 VAL K N 1
ATOM 1674 C CA . VAL A 1 213 ? 20.027 19.729 24.224 1.00 4.64 213 VAL K CA 1
ATOM 1675 C C . VAL A 1 213 ? 18.617 20.044 24.690 1.00 5.28 213 VAL K C 1
ATOM 1676 O O . VAL A 1 213 ? 18.184 21.203 24.691 1.00 7.64 213 VAL K O 1
ATOM 1680 N N . LEU A 1 214 ? 17.915 18.998 25.103 1.00 5.61 214 LEU K N 1
ATOM 1681 C CA . LEU A 1 214 ? 16.532 19.095 25.552 1.00 5.21 214 LEU K CA 1
ATOM 1682 C C . LEU A 1 214 ? 16.433 19.042 27.081 1.00 10.16 214 LEU K C 1
ATOM 1683 O O . LEU A 1 214 ? 16.876 18.064 27.687 1.00 13.91 214 LEU K O 1
ATOM 1691 N N . VAL A 1 215 ? 15.845 20.073 27.683 1.00 9.03 215 VAL K N 1
ATOM 1692 C CA . VAL A 1 215 ? 15.624 20.105 29.128 1.00 9.59 215 VAL K CA 1
ATOM 1693 C C . VAL A 1 215 ? 14.166 20.491 29.365 1.00 7.67 215 VAL K C 1
ATOM 1694 O O . VAL A 1 215 ? 13.707 21.504 28.871 1.00 9.79 215 VAL K O 1
ATOM 1698 N N . LYS A 1 216 ? 13.456 19.652 30.112 1.00 15.89 216 LYS K N 1
ATOM 1699 C CA . LYS A 1 216 ? 12.046 19.882 30.410 1.00 12.63 216 LYS K CA 1
ATOM 1700 C C . LYS A 1 216 ? 11.219 20.121 29.145 1.00 9.86 216 LYS K C 1
ATOM 1701 O O . LYS A 1 216 ? 10.313 20.946 29.132 1.00 17.22 216 LYS K O 1
ATOM 1703 N N . GLY A 1 217 ? 11.560 19.420 28.064 1.00 11.83 217 GLY K N 1
ATOM 1704 C CA . GLY A 1 217 ? 10.817 19.500 26.814 1.00 11.12 217 GLY K CA 1
ATOM 1705 C C . GLY A 1 217 ? 11.221 20.659 25.917 1.00 7.42 217 GLY K C 1
ATOM 1706 O O . GLY A 1 217 ? 10.687 20.843 24.817 1.00 8.39 217 GLY K O 1
ATOM 1707 N N . LYS A 1 218 ? 12.196 21.437 26.376 1.00 7.74 218 LYS K N 1
ATOM 1708 C CA . LYS A 1 218 ? 12.622 22.620 25.659 1.00 7.75 218 LYS K CA 1
ATOM 1709 C C . LYS A 1 218 ? 14.045 22.475 25.141 1.00 6.54 218 LYS K C 1
ATOM 1710 O O . LYS A 1 218 ? 14.915 21.926 25.807 1.00 7.11 218 LYS K O 1
ATOM 1716 N N . LEU A 1 219 ? 14.248 22.920 23.911 1.00 7.21 219 LEU K N 1
ATOM 1717 C CA . LEU A 1 219 ? 15.563 22.941 23.310 1.00 6.93 219 LEU K CA 1
ATOM 1718 C C . LEU A 1 219 ? 16.266 24.176 23.853 1.00 9.72 219 LEU K C 1
ATOM 1719 O O . LEU A 1 219 ? 15.877 25.309 23.532 1.00 10.98 219 LEU K O 1
ATOM 1724 N N . VAL A 1 220 ? 17.273 23.966 24.698 1.00 6.25 220 VAL K N 1
ATOM 1725 C CA . VAL A 1 220 ? 17.892 25.068 25.427 1.00 5.20 220 VAL K CA 1
ATOM 1726 C C . VAL A 1 220 ? 19.208 25.557 24.835 1.00 6.65 220 VAL K C 1
ATOM 1727 O O . VAL A 1 220 ? 19.638 26.676 25.129 1.00 6.75 220 VAL K O 1
ATOM 1731 N N . GLN A 1 221 ? 19.842 24.738 23.994 1.00 5.80 221 GLN K N 1
ATOM 1732 C CA . GLN A 1 221 ? 21.080 25.120 23.325 1.00 4.29 221 GLN K CA 1
ATOM 1733 C C . GLN A 1 221 ? 21.301 24.202 22.136 1.00 6.87 221 GLN K C 1
ATOM 1734 O O . GLN A 1 221 ? 20.917 23.023 22.157 1.00 6.39 221 GLN K O 1
ATOM 1740 N N . VAL A 1 222 ? 21.862 24.758 21.074 1.00 5.08 222 VAL K N 1
ATOM 1741 C CA . VAL A 1 222 ? 22.173 24.011 19.885 1.00 4.78 222 VAL K CA 1
ATOM 1742 C C . VAL A 1 222 ? 23.541 24.443 19.429 1.00 7.22 222 VAL K C 1
ATOM 1743 O O . VAL A 1 222 ? 23.821 25.636 19.364 1.00 9.51 222 VAL K O 1
ATOM 1747 N N . GLY A 1 223 ? 24.381 23.485 19.084 1.00 6.05 223 GLY K N 1
ATOM 1748 C CA . GLY A 1 223 ? 25.713 23.808 18.601 1.00 6.12 223 GLY K CA 1
ATOM 1749 C C . GLY A 1 223 ? 26.594 22.594 18.389 1.00 5.24 223 GLY K C 1
ATOM 1750 O O . GLY A 1 223 ? 26.148 21.464 18.509 1.00 6.18 223 GLY K O 1
ATOM 1751 N N . LYS A 1 224 ? 27.857 22.825 18.035 1.00 3.04 224 LYS K N 1
ATOM 1752 C CA . LYS A 1 224 ? 28.817 21.738 17.888 1.00 2.19 224 LYS K CA 1
ATOM 1753 C C . LYS A 1 224 ? 29.039 21.128 19.257 1.00 1.89 224 LYS K C 1
ATOM 1754 O O . LYS A 1 224 ? 29.010 21.852 20.250 1.00 5.03 224 LYS K O 1
ATOM 1760 N N . PRO A 1 225 ? 29.231 19.813 19.371 1.00 3.12 225 PRO K N 1
ATOM 1761 C CA . PRO A 1 225 ? 29.492 19.228 20.684 1.00 2.44 225 PRO K CA 1
ATOM 1762 C C . PRO A 1 225 ? 30.580 19.920 21.506 1.00 4.56 225 PRO K C 1
ATOM 1763 O O . PRO A 1 225 ? 30.399 20.157 22.692 1.00 4.62 225 PRO K O 1
ATOM 1767 N N . GLU A 1 226 ? 31.680 20.296 20.874 1.00 3.85 226 GLU K N 1
ATOM 1768 C CA . GLU A 1 226 ? 32.762 20.946 21.628 1.00 7.50 226 GLU K CA 1
ATOM 1769 C C . GLU A 1 226 ? 32.327 22.318 22.169 1.00 8.70 226 GLU K C 1
ATOM 1770 O O . GLU A 1 226 ? 32.808 22.758 23.204 1.00 8.80 226 GLU K O 1
ATOM 1772 N N . ASP A 1 227 ? 31.436 22.996 21.460 1.00 5.89 227 ASP K N 1
ATOM 1773 C CA . ASP A 1 227 ? 30.969 24.305 21.887 1.00 6.79 227 ASP K CA 1
ATOM 1774 C C . ASP A 1 227 ? 30.039 24.174 23.088 1.00 8.01 227 ASP K C 1
ATOM 1775 O O . ASP A 1 227 ? 30.116 24.971 24.025 1.00 9.54 227 ASP K O 1
ATOM 1780 N N . LEU A 1 228 ? 29.175 23.165 23.094 1.00 6.05 228 LEU K N 1
ATOM 1781 C CA . LEU A 1 228 ? 28.365 22.912 24.277 1.00 7.35 228 LEU K CA 1
ATOM 1782 C C . LEU A 1 228 ? 29.256 22.514 25.438 1.00 4.18 228 LEU K C 1
ATOM 1783 O O . LEU A 1 228 ? 28.969 22.860 26.589 1.00 5.66 228 LEU K O 1
ATOM 1788 N N . TYR A 1 229 ? 30.316 21.757 25.152 1.00 5.00 229 TYR K N 1
ATOM 1789 C CA . TYR A 1 229 ? 31.218 21.289 26.197 1.00 4.91 229 TYR K CA 1
ATOM 1790 C C . TYR A 1 229 ? 31.962 22.437 26.890 1.00 4.89 229 TYR K C 1
ATOM 1791 O O . TYR A 1 229 ? 32.055 22.491 28.126 1.00 5.01 229 TYR K O 1
ATOM 1800 N N . ASP A 1 230 ? 32.499 23.356 26.095 1.00 5.47 230 ASP K N 1
ATOM 1801 C CA . ASP A 1 230 ? 33.301 24.441 26.632 1.00 4.38 230 ASP K CA 1
ATOM 1802 C C . ASP A 1 230 ? 32.492 25.696 26.949 1.00 6.73 230 ASP K C 1
ATOM 1803 O O . ASP A 1 230 ? 32.873 26.463 27.843 1.00 8.14 230 ASP K O 1
ATOM 1808 N N . ASN A 1 231 ? 31.378 25.895 26.252 1.00 6.07 231 ASN K N 1
ATOM 1809 C CA . ASN A 1 231 ? 30.537 27.080 26.452 1.00 4.56 231 ASN K CA 1
ATOM 1810 C C . ASN A 1 231 ? 29.068 26.718 26.698 1.00 6.14 231 ASN K C 1
ATOM 1811 O O . ASN A 1 231 ? 28.171 27.157 25.975 1.00 6.07 231 ASN K O 1
ATOM 1816 N N . PRO A 1 232 ? 28.814 25.929 27.726 1.00 3.63 232 PRO K N 1
ATOM 1817 C CA . PRO A 1 232 ? 27.425 25.553 28.018 1.00 3.67 232 PRO K CA 1
ATOM 1818 C C . PRO A 1 232 ? 26.632 26.744 28.529 1.00 4.37 232 PRO K C 1
ATOM 1819 O O . PRO A 1 232 ? 27.156 27.559 29.289 1.00 7.76 232 PRO K O 1
ATOM 1823 N N . VAL A 1 233 ? 25.352 26.802 28.172 1.00 3.79 233 VAL K N 1
ATOM 1824 C CA . VAL A 1 233 ? 24.526 27.946 28.546 1.00 4.93 233 VAL K CA 1
ATOM 1825 C C . VAL A 1 233 ? 24.096 27.893 30.000 1.00 5.06 233 VAL K C 1
ATOM 1826 O O . VAL A 1 233 ? 23.700 28.913 30.578 1.00 7.49 233 VAL K O 1
ATOM 1830 N N . SER A 1 234 ? 24.203 26.718 30.601 1.00 5.17 234 SER K N 1
ATOM 1831 C CA . SER A 1 234 ? 23.774 26.508 31.972 1.00 5.47 234 SER K CA 1
ATOM 1832 C C . SER A 1 234 ? 24.563 25.377 32.572 1.00 5.86 234 SER K C 1
ATOM 1833 O O . SER A 1 234 ? 25.177 24.592 31.859 1.00 5.40 234 SER K O 1
ATOM 1836 N N . ILE A 1 235 ? 24.539 25.260 33.894 1.00 7.71 235 ILE K N 1
ATOM 1837 C CA . ILE A 1 235 ? 25.245 24.156 34.531 1.00 6.02 235 ILE K CA 1
ATOM 1838 C C . ILE A 1 235 ? 24.579 22.813 34.175 1.00 7.45 235 ILE K C 1
ATOM 1839 O O . ILE A 1 235 ? 25.253 21.781 34.080 1.00 7.81 235 ILE K O 1
ATOM 1844 N N . GLN A 1 236 ? 23.268 22.830 33.944 1.00 6.28 236 GLN K N 1
ATOM 1845 C CA . GLN A 1 236 ? 22.587 21.604 33.529 1.00 9.91 236 GLN K CA 1
ATOM 1846 C C . GLN A 1 236 ? 23.078 21.135 32.164 1.00 6.77 236 GLN K C 1
ATOM 1847 O O . GLN A 1 236 ? 23.351 19.955 31.967 1.00 8.08 236 GLN K O 1
ATOM 1853 N N . VAL A 1 237 ? 23.193 22.034 31.201 1.00 6.99 237 VAL K N 1
ATOM 1854 C CA .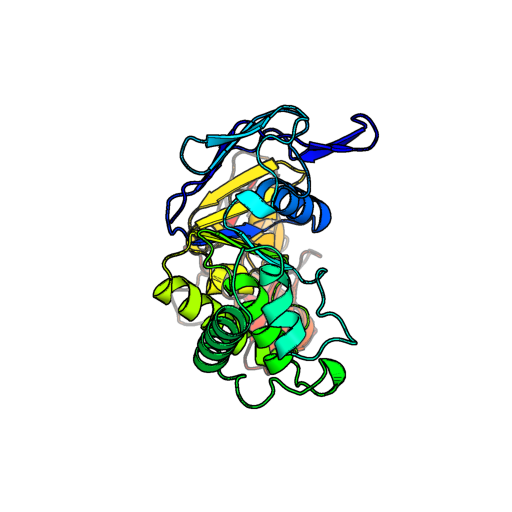 VAL A 1 237 ? 23.755 21.617 29.926 1.00 4.83 237 VAL K CA 1
ATOM 1855 C C . VAL A 1 237 ? 25.206 21.150 30.106 1.00 5.34 237 VAL K C 1
ATOM 1856 O O . VAL A 1 237 ? 25.643 20.160 29.522 1.00 4.96 237 VAL K O 1
ATOM 1860 N N . ALA A 1 238 ? 25.960 21.878 30.920 1.00 4.40 238 ALA K N 1
ATOM 1861 C CA . ALA A 1 238 ? 27.353 21.525 31.149 1.00 6.02 238 ALA K CA 1
ATOM 1862 C C . ALA A 1 238 ? 27.498 20.081 31.585 1.00 5.99 238 ALA K C 1
ATOM 1863 O O . ALA A 1 238 ? 28.404 19.388 31.134 1.00 6.43 238 ALA K O 1
ATOM 1865 N N . SER A 1 239 ? 26.622 19.640 32.483 1.00 5.55 239 SER K N 1
ATOM 1866 C CA . SER A 1 239 ? 26.684 18.280 33.014 1.00 7.27 239 SER K CA 1
ATOM 1867 C C . SER A 1 239 ? 26.116 17.230 32.065 1.00 5.26 239 SER K C 1
ATOM 1868 O O . SER A 1 239 ? 26.518 16.076 32.095 1.00 8.14 239 SER K O 1
ATOM 1871 N N . LEU A 1 240 ? 25.184 17.623 31.211 1.00 7.13 240 LEU K N 1
ATOM 1872 C CA . LEU A 1 240 ? 24.633 16.674 30.254 1.00 7.54 240 LEU K CA 1
ATOM 1873 C C . LEU A 1 240 ? 25.668 16.267 29.202 1.00 8.76 240 LEU K C 1
ATOM 1874 O O . LEU A 1 240 ? 25.667 15.111 28.717 1.00 9.42 240 LEU K O 1
ATOM 1879 N N . ILE A 1 241 ? 26.541 17.207 28.838 1.00 5.86 241 ILE K N 1
ATOM 1880 C CA . ILE A 1 241 ? 27.513 16.958 27.787 1.00 5.15 241 ILE K CA 1
ATOM 1881 C C . ILE A 1 241 ? 28.811 16.322 28.290 1.00 5.39 241 ILE K C 1
ATOM 1882 O O . ILE A 1 241 ? 29.612 15.873 27.486 1.00 7.74 241 ILE K O 1
ATOM 1887 N N . GLY A 1 242 ? 29.007 16.282 29.611 1.00 6.21 242 GLY K N 1
ATOM 1888 C CA . GLY A 1 242 ? 30.200 15.677 30.186 1.00 7.44 242 GLY K CA 1
ATOM 1889 C C . GLY A 1 242 ? 30.299 15.876 31.684 1.00 6.86 242 GLY K C 1
ATOM 1890 O O . GLY A 1 242 ? 29.573 16.688 32.259 1.00 6.67 242 GLY K O 1
ATOM 1891 N N . GLU A 1 243 ? 31.226 15.162 32.310 1.00 8.16 243 GLU K N 1
ATOM 1892 C CA . GLU A 1 243 ? 31.443 15.295 33.742 1.00 9.06 243 GLU K CA 1
ATOM 1893 C C . GLU A 1 243 ? 31.857 16.699 34.108 1.00 3.94 243 GLU K C 1
ATOM 1894 O O . GLU A 1 243 ? 32.650 17.343 33.412 1.00 6.79 243 GLU K O 1
ATOM 1900 N N . ILE A 1 244 ? 31.310 17.170 35.216 1.00 5.88 244 ILE K N 1
ATOM 1901 C CA . ILE A 1 244 ? 31.672 18.479 35.724 1.00 6.90 244 ILE K CA 1
ATOM 1902 C C . ILE A 1 244 ? 31.399 18.572 37.221 1.00 6.82 244 ILE K C 1
ATOM 1903 O O . ILE A 1 244 ? 30.456 17.960 37.734 1.00 7.43 244 ILE K O 1
ATOM 1908 N N . ASN A 1 245 ? 32.266 19.308 37.915 1.00 4.10 245 ASN K N 1
ATOM 1909 C CA . ASN A 1 245 ? 32.058 19.676 39.294 1.00 6.03 245 ASN K CA 1
ATOM 1910 C C . ASN A 1 245 ? 31.210 20.940 39.360 1.00 6.05 245 ASN K C 1
ATOM 1911 O O . ASN A 1 245 ? 31.508 21.930 38.687 1.00 6.53 245 ASN K O 1
ATOM 1916 N N . GLU A 1 246 ? 30.171 20.903 40.179 1.00 7.06 246 GLU K N 1
ATOM 1917 C CA . GLU A 1 246 ? 29.284 22.049 40.387 1.00 5.99 246 GLU K CA 1
ATOM 1918 C C . GLU A 1 246 ? 29.426 22.515 41.823 1.00 8.89 246 GLU K C 1
ATOM 1919 O O . GLU A 1 246 ? 29.193 21.733 42.758 1.00 9.84 246 GLU K O 1
ATOM 1925 N N . LEU A 1 247 ? 29.814 23.777 41.996 1.00 7.94 247 LEU K N 1
ATOM 1926 C CA . LEU A 1 247 ? 30.013 24.338 43.336 1.00 7.55 247 LEU K CA 1
ATOM 1927 C C . LEU A 1 247 ? 29.288 25.649 43.429 1.00 10.70 247 LEU K C 1
ATOM 1928 O O . LEU A 1 247 ? 29.191 26.365 42.442 1.00 14.80 247 LEU K O 1
ATOM 1933 N N . GLU A 1 248 ? 28.815 25.990 44.618 1.00 6.60 248 GLU K N 1
ATOM 1934 C CA . GLU A 1 248 ? 28.141 27.261 44.835 1.00 8.81 248 GLU K CA 1
ATOM 1935 C C . GLU A 1 248 ? 28.958 28.106 45.800 1.00 6.34 248 GLU K C 1
ATOM 1936 O O . GLU A 1 248 ? 29.467 27.610 46.814 1.00 8.43 248 GLU K O 1
ATOM 1942 N N . GLY A 1 249 ? 29.082 29.391 45.502 1.00 6.76 249 GLY K N 1
ATOM 1943 C CA . GLY A 1 249 ? 29.813 30.277 46.379 1.00 7.59 249 GLY K CA 1
ATOM 1944 C C . GLY A 1 249 ? 29.295 31.690 46.399 1.00 7.63 249 GLY K C 1
ATOM 1945 O O . GLY A 1 249 ? 28.313 32.030 45.738 1.00 8.50 249 GLY K O 1
ATOM 1946 N N . LYS A 1 250 ? 29.993 32.523 47.160 1.00 7.87 250 LYS K N 1
ATOM 1947 C CA . LYS A 1 250 ? 29.640 33.915 47.318 1.00 7.75 250 LYS K CA 1
ATOM 1948 C C . LYS A 1 250 ? 30.478 34.791 46.400 1.00 8.91 250 LYS K C 1
ATOM 1949 O O . LYS A 1 250 ? 31.697 34.665 46.347 1.00 8.94 250 LYS K O 1
ATOM 1955 N N . VAL A 1 251 ? 29.824 35.708 45.701 1.00 8.52 251 VAL K N 1
ATOM 1956 C CA . VAL A 1 251 ? 30.532 36.633 44.836 1.00 9.22 251 VAL K CA 1
ATOM 1957 C C . VAL A 1 251 ? 31.196 37.726 45.677 1.00 6.71 251 VAL K C 1
ATOM 1958 O O . VAL A 1 251 ? 30.528 38.369 46.497 1.00 11.24 251 VAL K O 1
ATOM 1962 N N . THR A 1 252 ? 32.505 37.910 45.500 1.00 10.94 252 THR K N 1
ATOM 1963 C CA . THR A 1 252 ? 33.238 38.993 46.177 1.00 7.95 252 THR K CA 1
ATOM 1964 C C . THR A 1 252 ? 34.145 39.744 45.189 1.00 7.99 252 THR K C 1
ATOM 1965 O O . THR A 1 252 ? 34.347 39.304 44.056 1.00 10.60 252 THR K O 1
ATOM 1969 N N . ASN A 1 253 ? 34.693 40.873 45.638 1.00 12.40 253 ASN K N 1
ATOM 1970 C CA . ASN A 1 253 ? 35.601 41.670 44.811 1.00 13.80 253 ASN K CA 1
ATOM 1971 C C . ASN A 1 253 ? 36.822 40.884 44.412 1.00 12.86 253 ASN K C 1
ATOM 1972 O O . ASN A 1 253 ? 37.496 41.206 43.434 1.00 16.94 253 ASN K O 1
ATOM 1977 N N . GLU A 1 254 ? 37.118 39.857 45.196 1.00 16.77 254 GLU K N 1
ATOM 1978 C CA . GLU A 1 254 ? 38.315 39.071 44.998 1.00 16.09 254 GLU K CA 1
ATOM 1979 C C . GLU A 1 254 ? 38.039 37.759 44.269 1.00 12.93 254 GLU K C 1
ATOM 1980 O O . GLU A 1 254 ? 38.962 37.006 43.953 1.00 19.90 254 GLU K O 1
ATOM 1986 N N . GLY A 1 255 ? 36.770 37.504 43.979 1.00 9.94 255 GLY K N 1
ATOM 1987 C CA . GLY A 1 255 ? 36.387 36.289 43.294 1.00 10.51 255 GLY K CA 1
ATOM 1988 C C . GLY A 1 255 ? 35.278 35.560 44.030 1.00 9.05 255 GLY K C 1
ATOM 1989 O O . GLY A 1 255 ? 34.781 36.028 45.050 1.00 12.92 255 GLY K O 1
ATOM 1990 N N . VAL A 1 256 ? 34.870 34.421 43.486 1.00 6.99 256 VAL K N 1
ATOM 1991 C CA . VAL A 1 256 ? 33.812 33.601 44.080 1.00 6.19 256 VAL K CA 1
ATOM 1992 C C . VAL A 1 256 ? 34.428 32.735 45.158 1.00 6.65 256 VAL K C 1
ATOM 1993 O O . VAL A 1 256 ? 35.275 31.887 44.879 1.00 6.38 256 VAL K O 1
ATOM 1997 N N . VAL A 1 257 ? 33.995 32.955 46.395 1.00 6.18 257 VAL K N 1
ATOM 1998 C CA . VAL A 1 257 ? 34.563 32.269 47.541 1.00 6.03 257 VAL K CA 1
ATOM 1999 C C . VAL A 1 257 ? 33.743 31.057 47.949 1.00 7.24 257 VAL K C 1
ATOM 2000 O O . VAL A 1 257 ? 32.535 31.145 48.136 1.00 7.38 257 VAL K O 1
ATOM 2004 N N . ILE A 1 258 ? 34.427 29.926 48.093 1.00 6.33 258 ILE K N 1
ATOM 2005 C CA . ILE A 1 258 ? 33.828 28.675 48.542 1.00 7.34 258 ILE K CA 1
ATOM 2006 C C . ILE A 1 258 ? 34.801 28.108 49.581 1.00 7.20 258 ILE K C 1
ATOM 2007 O O . ILE A 1 258 ? 35.782 27.454 49.248 1.00 5.85 258 ILE K O 1
ATOM 2012 N N . GLY A 1 259 ? 34.565 28.410 50.853 1.00 8.86 259 GLY K N 1
ATOM 2013 C CA . GLY A 1 259 ? 35.477 27.995 51.894 1.00 9.27 259 GLY K CA 1
ATOM 2014 C C . GLY A 1 259 ? 36.863 28.530 51.599 1.00 9.32 259 GLY K C 1
ATOM 2015 O O . GLY A 1 259 ? 37.054 29.725 51.367 1.00 9.02 259 GLY K O 1
ATOM 2016 N N . SER A 1 260 ? 37.835 27.637 51.587 1.00 6.89 260 SER K N 1
ATOM 2017 C CA . SER A 1 260 ? 39.222 28.012 51.337 1.00 6.99 260 SER K CA 1
ATOM 2018 C C . SER A 1 260 ? 39.572 28.138 49.844 1.00 8.67 260 SER K C 1
ATOM 2019 O O . SER A 1 260 ? 40.743 28.277 49.493 1.00 13.79 260 SER K O 1
ATOM 2022 N N . LEU A 1 261 ? 38.586 28.036 48.964 1.00 5.34 261 LEU K N 1
ATOM 2023 C CA . LEU A 1 261 ? 38.838 28.269 47.560 1.00 4.96 261 LEU K CA 1
ATOM 2024 C C . LEU A 1 261 ? 38.259 29.606 47.130 1.00 5.85 261 LEU K C 1
ATOM 2025 O O . LEU A 1 261 ? 37.237 30.068 47.658 1.00 7.40 261 LEU K O 1
ATOM 2030 N N . ARG A 1 262 ? 38.923 30.224 46.159 1.00 6.66 262 ARG K N 1
ATOM 2031 C CA . ARG A 1 262 ? 38.477 31.475 45.574 1.00 5.06 262 ARG K CA 1
ATOM 2032 C C . ARG A 1 262 ? 38.762 31.454 44.074 1.00 5.84 262 ARG K C 1
ATOM 2033 O O . ARG A 1 262 ? 39.929 31.386 43.664 1.00 7.71 262 ARG K O 1
ATOM 2041 N N . PHE A 1 263 ? 37.700 31.519 43.267 1.00 6.22 263 PHE K N 1
ATOM 2042 C CA . PHE A 1 263 ? 37.793 31.469 41.808 1.00 7.97 263 PHE K CA 1
ATOM 2043 C C . PHE A 1 263 ? 37.727 32.875 41.263 1.00 5.60 263 PHE K C 1
ATOM 2044 O O . PHE A 1 263 ? 36.837 33.627 41.627 1.00 7.88 263 PHE K O 1
ATOM 2052 N N . PRO A 1 264 ? 38.684 33.232 40.410 1.00 5.44 264 PRO K N 1
ATOM 2053 C CA . PRO A 1 264 ? 38.797 34.608 39.893 1.00 6.88 264 PRO K CA 1
ATOM 2054 C C . PRO A 1 264 ? 37.843 34.954 38.765 1.00 5.74 264 PRO K C 1
ATOM 2055 O O . PRO A 1 264 ? 38.230 35.301 37.638 1.00 8.25 264 PRO K O 1
ATOM 2059 N N . VAL A 1 265 ? 36.560 34.870 39.087 1.00 6.09 265 VAL K N 1
ATOM 2060 C CA . VAL A 1 265 ? 35.485 35.174 38.152 1.00 7.88 265 VAL K CA 1
ATOM 2061 C C . VAL A 1 265 ? 34.380 35.861 38.929 1.00 8.62 265 VAL K C 1
ATOM 2062 O O . VAL A 1 265 ? 34.382 35.860 40.142 1.00 8.45 265 VAL K O 1
ATOM 2066 N N . SER A 1 266 ? 33.436 36.457 38.215 1.00 10.60 266 SER K N 1
ATOM 2067 C CA . SER A 1 266 ? 32.326 37.135 38.861 1.00 9.70 266 SER K CA 1
ATOM 2068 C C . SER A 1 266 ? 31.072 37.083 37.985 1.00 11.17 266 SER K C 1
ATOM 2069 O O . SER A 1 266 ? 31.131 36.780 36.803 1.00 9.95 266 SER K O 1
ATOM 2072 N N . VAL A 1 267 ? 29.937 37.328 38.622 1.00 11.90 267 VAL K N 1
ATOM 2073 C CA . VAL A 1 267 ? 28.652 37.488 37.961 1.00 10.10 267 VAL K CA 1
ATOM 2074 C C . VAL A 1 267 ? 27.944 38.580 38.760 1.00 12.89 267 VAL K C 1
ATOM 2075 O O . VAL A 1 267 ? 28.397 38.953 39.843 1.00 10.09 267 VAL K O 1
ATOM 2079 N N . SER A 1 268 ? 26.825 39.060 38.227 1.00 13.82 268 SER K N 1
ATOM 2080 C CA . SER A 1 268 ? 26.084 40.175 38.803 1.00 17.02 268 SER K CA 1
ATOM 2081 C C . SER A 1 268 ? 25.262 39.845 40.053 1.00 15.72 268 SER K C 1
ATOM 2082 O O . SER A 1 268 ? 24.859 40.747 40.795 1.00 22.91 268 SER K O 1
ATOM 2085 N N . SER A 1 269 ? 25.024 38.562 40.290 1.00 11.55 269 SER K N 1
ATOM 2086 C CA . SER A 1 269 ? 24.216 38.112 41.419 1.00 9.72 269 SER K CA 1
ATOM 2087 C C . SER A 1 269 ? 25.002 37.980 42.733 1.00 12.15 269 SER K C 1
ATOM 2088 O O . SER A 1 269 ? 26.227 38.068 42.750 1.00 12.56 269 SER K O 1
ATOM 2091 N N . ASP A 1 270 ? 24.285 37.722 43.825 1.00 10.57 270 ASP K N 1
ATOM 2092 C CA . ASP A 1 270 ? 24.879 37.623 45.151 1.00 11.42 270 ASP K CA 1
ATOM 2093 C C . ASP A 1 270 ? 25.743 36.378 45.284 1.00 11.28 270 ASP K C 1
ATOM 2094 O O . ASP A 1 270 ? 26.800 36.394 45.921 1.00 8.69 270 ASP K O 1
ATOM 2102 N N . ARG A 1 271 ? 25.270 35.297 44.689 1.00 8.00 271 ARG K N 1
ATOM 2103 C CA . ARG A 1 271 ? 25.990 34.034 44.730 1.00 5.78 271 ARG K CA 1
ATOM 2104 C C . ARG A 1 271 ? 26.140 33.511 43.315 1.00 8.98 271 ARG K C 1
ATOM 2105 O O . ARG A 1 271 ? 25.468 33.973 42.393 1.00 8.02 271 ARG K O 1
ATOM 2113 N N . ALA A 1 272 ? 27.026 32.541 43.146 1.00 5.49 272 ALA K N 1
ATOM 2114 C CA . ALA A 1 272 ? 27.314 31.997 41.825 1.00 8.21 272 ALA K CA 1
ATOM 2115 C C . ALA A 1 272 ? 27.503 30.505 41.861 1.00 7.79 272 ALA K C 1
ATOM 2116 O O . ALA A 1 272 ? 27.896 29.944 42.873 1.00 7.84 272 ALA K O 1
ATOM 2118 N N . ILE A 1 273 ? 27.236 29.878 40.716 1.00 7.10 273 ILE K N 1
ATOM 2119 C CA . ILE A 1 273 ? 27.526 28.479 40.522 1.00 7.40 273 ILE K CA 1
ATOM 2120 C C . ILE A 1 273 ? 28.793 28.404 39.684 1.00 8.29 273 ILE K C 1
ATOM 2121 O O . ILE A 1 273 ? 28.893 29.050 38.640 1.00 7.94 273 ILE K O 1
ATOM 2126 N N . ILE A 1 274 ? 29.766 27.655 40.171 1.00 8.28 274 ILE K N 1
ATOM 2127 C CA . ILE A 1 274 ? 31.004 27.433 39.456 1.00 7.23 274 ILE K CA 1
ATOM 2128 C C . ILE A 1 274 ? 30.937 26.035 38.853 1.00 6.74 274 ILE K C 1
ATOM 2129 O O . ILE A 1 274 ? 30.554 25.087 39.528 1.00 7.07 274 ILE K O 1
ATOM 2134 N N . GLY A 1 275 ? 31.336 25.931 37.587 1.00 5.47 275 GLY K N 1
ATOM 2135 C CA . GLY A 1 275 ? 31.497 24.663 36.912 1.00 5.87 275 GLY K CA 1
ATOM 2136 C C . GLY A 1 275 ? 32.951 24.484 36.540 1.00 5.95 275 GLY K C 1
ATOM 2137 O O . GLY A 1 275 ? 33.540 25.343 35.879 1.00 7.51 275 GLY K O 1
ATOM 2138 N N . ILE A 1 276 ? 33.551 23.383 36.989 1.00 5.06 276 ILE K N 1
ATOM 2139 C CA . ILE A 1 276 ? 34.937 23.075 36.618 1.00 5.22 276 ILE K CA 1
ATOM 2140 C C . ILE A 1 276 ? 35.038 21.576 36.348 1.00 4.72 276 ILE K C 1
ATOM 2141 O O . ILE A 1 276 ? 34.736 20.731 37.201 1.00 5.46 276 ILE K O 1
ATOM 2146 N N . ARG A 1 277 ? 35.397 21.242 35.116 1.00 3.54 277 ARG K N 1
ATOM 2147 C CA . ARG A 1 277 ? 35.489 19.839 34.741 1.00 3.60 277 ARG K CA 1
ATOM 2148 C C . ARG A 1 277 ? 36.706 19.176 35.393 1.00 5.16 277 ARG K C 1
ATOM 2149 O O . ARG A 1 277 ? 37.719 19.832 35.665 1.00 5.07 277 ARG K O 1
ATOM 2157 N N . PRO A 1 278 ? 36.632 17.872 35.654 1.00 5.10 278 PRO K N 1
ATOM 2158 C CA . PRO A 1 278 ? 37.741 17.178 36.340 1.00 4.71 278 PRO K CA 1
ATOM 2159 C C . PRO A 1 278 ? 39.085 17.302 35.635 1.00 5.31 278 PRO K C 1
ATOM 2160 O O . PRO A 1 278 ? 40.103 17.361 36.303 1.00 6.17 278 PRO K O 1
ATOM 2164 N N . GLU A 1 279 ? 39.114 17.341 34.305 1.00 3.65 279 GLU K N 1
ATOM 2165 C CA . GLU A 1 279 ? 40.370 17.484 33.591 1.00 3.08 279 GLU K CA 1
ATOM 2166 C C . GLU A 1 279 ? 40.989 18.867 33.771 1.00 5.13 279 GLU K C 1
ATOM 2167 O O . GLU A 1 279 ? 42.152 19.065 33.449 1.00 5.62 279 GLU K O 1
ATOM 2173 N N . ASP A 1 280 ? 40.205 19.797 34.299 1.00 3.71 280 ASP K N 1
ATOM 2174 C CA . ASP A 1 280 ? 40.648 21.177 34.479 1.00 5.18 280 ASP K CA 1
ATOM 2175 C C . ASP A 1 280 ? 41.002 21.490 35.916 1.00 4.64 280 ASP K C 1
ATOM 2176 O O . ASP A 1 280 ? 41.055 22.660 36.307 1.00 5.41 280 ASP K O 1
ATOM 2181 N N . VAL A 1 281 ? 41.228 20.435 36.687 1.00 3.86 281 VAL K N 1
ATOM 2182 C CA . VAL A 1 281 ? 41.636 20.527 38.090 1.00 4.70 281 VAL K CA 1
ATOM 2183 C C . VAL A 1 281 ? 42.937 19.740 38.264 1.00 5.67 281 VAL K C 1
ATOM 2184 O O . VAL A 1 281 ? 43.090 18.663 37.688 1.00 6.27 281 VAL K O 1
ATOM 2188 N N . LYS A 1 282 ? 43.858 20.271 39.077 1.00 4.85 282 LYS K N 1
ATOM 2189 C CA . LYS A 1 282 ? 45.098 19.567 39.407 1.00 4.74 282 LYS K CA 1
ATOM 2190 C C . LYS A 1 282 ? 45.388 19.802 40.879 1.00 4.61 282 LYS K C 1
ATOM 2191 O O . LYS A 1 282 ? 45.172 20.902 41.375 1.00 5.86 282 LYS K O 1
ATOM 2197 N N . LEU A 1 283 ? 45.830 18.764 41.578 1.00 3.81 283 LEU K N 1
ATOM 2198 C CA . LEU A 1 283 ? 46.147 18.835 43.007 1.00 7.00 283 LEU K CA 1
ATOM 2199 C C . LEU A 1 283 ? 47.642 18.647 43.273 1.00 5.14 283 LEU K C 1
ATOM 2200 O O . LEU A 1 283 ? 48.334 17.919 42.542 1.00 6.18 283 LEU K O 1
ATOM 2205 N N . SER A 1 284 ? 48.135 19.291 44.322 1.00 6.25 284 SER K N 1
ATOM 2206 C CA . SER A 1 284 ? 49.543 19.135 44.723 1.00 5.71 284 SER K CA 1
ATOM 2207 C C . SER A 1 284 ? 49.692 19.374 46.209 1.00 8.30 284 SER K C 1
ATOM 2208 O O . SER A 1 284 ? 48.804 19.902 46.850 1.00 10.03 284 SER K O 1
ATOM 2212 N N . LYS A 1 285 ? 50.829 18.987 46.771 1.00 5.71 285 LYS K N 1
ATOM 2213 C CA . LYS A 1 285 ? 51.058 19.276 48.175 1.00 4.78 285 LYS K CA 1
ATOM 2214 C C . LYS A 1 285 ? 51.824 20.570 48.381 1.00 7.41 285 LYS K C 1
ATOM 2215 O O . LYS A 1 285 ? 51.807 21.136 49.476 1.00 11.35 285 LYS K O 1
ATOM 2221 N N . ASP A 1 286 ? 52.519 21.022 47.350 1.00 7.53 286 ASP K N 1
ATOM 2222 C CA . ASP A 1 286 ? 53.263 22.281 47.398 1.00 8.25 286 ASP K CA 1
ATOM 2223 C C . ASP A 1 286 ? 53.050 22.910 46.042 1.00 9.72 286 ASP K C 1
ATOM 2224 O O . ASP A 1 286 ? 52.469 22.283 45.155 1.00 8.86 286 ASP K O 1
ATOM 2229 N N . VAL A 1 287 ? 53.484 24.151 45.862 1.00 8.94 287 VAL K N 1
ATOM 2230 C CA . VAL A 1 287 ? 53.279 24.825 44.598 1.00 9.36 287 VAL K CA 1
ATOM 2231 C C . VAL A 1 287 ? 54.004 24.105 43.460 1.00 7.60 287 VAL K C 1
ATOM 2232 O O . VAL A 1 287 ? 55.077 23.510 43.639 1.00 12.32 287 VAL K O 1
ATOM 2236 N N . ILE A 1 288 ? 53.396 24.155 42.289 1.00 11.96 288 ILE K N 1
ATOM 2237 C CA . ILE A 1 288 ? 53.982 23.534 41.110 1.00 12.60 288 ILE K CA 1
ATOM 2238 C C . ILE A 1 288 ? 54.658 24.619 40.306 1.00 17.26 288 ILE K C 1
ATOM 2239 O O . ILE A 1 288 ? 54.512 25.798 40.603 1.00 18.45 288 ILE K O 1
ATOM 2244 N N . LYS A 1 289 ? 55.447 24.216 39.321 1.00 19.59 289 LYS K N 1
ATOM 2245 C CA . LYS A 1 289 ? 56.078 25.163 38.427 1.00 21.38 289 LYS K CA 1
ATOM 2246 C C . LYS A 1 289 ? 55.469 24.999 37.051 1.00 21.10 289 LYS K C 1
ATOM 2247 O O . LYS A 1 289 ? 56.050 24.341 36.187 1.00 23.54 289 LYS K O 1
ATOM 2248 N N . ASP A 1 290 ? 54.278 25.569 36.865 1.00 16.94 290 ASP K N 1
ATOM 2249 C CA . ASP A 1 290 ? 53.569 25.497 35.594 1.00 15.22 290 ASP K CA 1
ATOM 2250 C C . ASP A 1 290 ? 52.564 26.638 35.510 1.00 14.77 290 ASP K C 1
ATOM 2251 O O . ASP A 1 290 ? 51.491 26.600 36.121 1.00 15.43 290 ASP K O 1
ATOM 2256 N N . ASP A 1 291 ? 52.911 27.656 34.736 1.00 13.85 291 ASP K N 1
ATOM 2257 C CA . ASP A 1 291 ? 52.072 28.836 34.619 1.00 16.34 291 ASP K CA 1
ATOM 2258 C C . ASP A 1 291 ? 50.770 28.634 33.827 1.00 14.01 291 ASP K C 1
ATOM 2259 O O . ASP A 1 291 ? 49.951 29.544 33.744 1.00 17.22 291 ASP K O 1
ATOM 2264 N N . SER A 1 292 ? 50.550 27.431 33.296 1.00 9.98 292 SER K N 1
ATOM 2265 C CA . SER A 1 292 ? 49.303 27.129 32.589 1.00 10.56 292 SER K CA 1
ATOM 2266 C C . SER A 1 292 ? 48.165 26.736 33.554 1.00 7.61 292 SER K C 1
ATOM 2267 O O . SER A 1 292 ? 47.024 26.546 33.127 1.00 8.16 292 SER K O 1
ATOM 2270 N N . TRP A 1 293 ? 48.495 26.666 34.837 1.00 6.85 293 TRP K N 1
ATOM 2271 C CA . TRP A 1 293 ? 47.544 26.378 35.896 1.00 6.43 293 TRP K CA 1
ATOM 2272 C C . TRP A 1 293 ? 47.519 27.548 36.882 1.00 7.42 293 TRP K C 1
ATOM 2273 O O . TRP A 1 293 ? 48.551 28.183 37.106 1.00 9.88 293 TRP K O 1
ATOM 2284 N N . ILE A 1 294 ? 46.362 27.821 37.474 1.00 5.99 294 ILE K N 1
ATOM 2285 C CA . ILE A 1 294 ? 46.282 28.855 38.513 1.00 7.19 294 ILE K CA 1
ATOM 2286 C C . ILE A 1 294 ? 45.791 28.268 39.828 1.00 5.17 294 ILE K C 1
ATOM 2287 O O . ILE A 1 294 ? 44.875 27.418 39.876 1.00 5.06 294 ILE K O 1
ATOM 2292 N N . LEU A 1 295 ? 46.374 28.763 40.906 1.00 4.43 295 LEU K N 1
ATOM 2293 C CA . LEU A 1 295 ? 45.978 28.395 42.251 1.00 4.11 295 LEU K CA 1
ATOM 2294 C C . LEU A 1 295 ? 44.645 29.004 42.633 1.00 6.26 295 LEU K C 1
ATOM 2295 O O . LEU A 1 295 ? 44.438 30.209 42.432 1.00 8.04 295 LEU K O 1
ATOM 2300 N N . VAL A 1 296 ? 43.739 28.187 43.160 1.00 3.75 296 VAL K N 1
ATOM 2301 C CA . VAL A 1 296 ? 42.488 28.712 43.687 1.00 5.80 296 VAL K CA 1
ATOM 2302 C C . VAL A 1 296 ? 42.347 28.501 45.206 1.00 5.43 296 VAL K C 1
ATOM 2303 O O . VAL A 1 296 ? 41.437 29.028 45.825 1.00 7.15 296 VAL K O 1
ATOM 2307 N N . GLY A 1 297 ? 43.262 27.753 45.817 1.00 4.22 297 GLY K N 1
ATOM 2308 C CA . GLY A 1 297 ? 43.255 27.626 47.259 1.00 7.17 297 GLY K CA 1
ATOM 2309 C C . GLY A 1 297 ? 43.623 26.264 47.787 1.00 6.68 297 GLY K C 1
ATOM 2310 O O . GLY A 1 297 ? 44.224 25.462 47.083 1.00 9.37 297 GLY K O 1
ATOM 2311 N N . LYS A 1 298 ? 43.287 26.032 49.047 1.00 9.43 298 LYS K N 1
ATOM 2312 C CA . LYS A 1 298 ? 43.586 24.786 49.737 1.00 6.81 298 LYS K CA 1
ATOM 2313 C C . LYS A 1 298 ? 42.351 23.896 49.806 1.00 7.95 298 LYS K C 1
ATOM 2314 O O . LYS A 1 298 ? 41.216 24.366 49.818 1.00 8.61 298 LYS K O 1
ATOM 2320 N N . GLY A 1 299 ? 42.593 22.603 49.914 1.00 6.31 299 GLY K N 1
ATOM 2321 C CA . GLY A 1 299 ? 41.515 21.654 50.090 1.00 7.50 299 GLY K CA 1
ATOM 2322 C C . GLY A 1 299 ? 42.000 20.473 50.893 1.00 5.97 299 GLY K C 1
ATOM 2323 O O . GLY A 1 299 ? 43.158 20.395 51.266 1.00 6.95 299 GLY K O 1
ATOM 2324 N N . LYS A 1 300 ? 41.095 19.536 51.134 1.00 6.04 300 LYS K N 1
ATOM 2325 C CA . LYS A 1 300 ? 41.412 18.344 51.882 1.00 5.81 300 LYS K CA 1
ATOM 2326 C C . LYS A 1 300 ? 40.780 17.156 51.179 1.00 6.51 300 LYS K C 1
ATOM 2327 O O . LYS A 1 300 ? 39.609 17.189 50.785 1.00 5.79 300 LYS K O 1
ATOM 2333 N N . VAL A 1 301 ? 41.547 16.082 51.009 1.00 5.64 301 VAL K N 1
ATOM 2334 C CA . VAL A 1 301 ? 41.008 14.893 50.377 1.00 3.47 301 VAL K CA 1
ATOM 2335 C C . VAL A 1 301 ? 39.929 14.235 51.241 1.00 4.15 301 VAL K C 1
ATOM 2336 O O . VAL A 1 301 ? 40.139 13.961 52.437 1.00 5.87 301 VAL K O 1
ATOM 2340 N N . LYS A 1 302 ? 38.762 14.029 50.641 1.00 6.32 302 LYS K N 1
ATOM 2341 C CA . LYS A 1 302 ? 37.638 13.390 51.320 1.00 5.08 302 LYS K CA 1
ATOM 2342 C C . LYS A 1 302 ? 37.585 11.888 51.054 1.00 5.23 302 LYS K C 1
ATOM 2343 O O . LYS A 1 302 ? 37.405 11.085 51.985 1.00 7.33 302 LYS K O 1
ATOM 2349 N N . VAL A 1 303 ? 37.690 11.499 49.783 1.00 5.30 303 VAL K N 1
ATOM 2350 C CA . VAL A 1 303 ? 37.579 10.094 49.417 1.00 4.66 303 VAL K CA 1
ATOM 2351 C C . VAL A 1 303 ? 38.206 9.836 48.063 1.00 5.61 303 VAL K C 1
ATOM 2352 O O . VAL A 1 303 ? 38.258 10.721 47.207 1.00 6.04 303 VAL K O 1
ATOM 2356 N N . ILE A 1 304 ? 38.681 8.610 47.881 1.00 5.50 304 ILE K N 1
ATOM 2357 C CA . ILE A 1 304 ? 39.254 8.172 46.628 1.00 5.02 304 ILE K CA 1
ATOM 2358 C C . ILE A 1 304 ? 38.489 6.996 46.075 1.00 6.48 304 ILE K C 1
ATOM 2359 O O . ILE A 1 304 ? 38.099 6.072 46.810 1.00 7.31 304 ILE K O 1
ATOM 2364 N N . GLY A 1 305 ? 38.285 7.049 44.772 1.00 3.39 305 GLY K N 1
ATOM 2365 C CA . GLY A 1 305 ? 37.747 5.959 43.992 1.00 5.11 305 GLY K CA 1
ATOM 2366 C C . GLY A 1 305 ? 38.785 5.500 42.979 1.00 6.89 305 GLY K C 1
ATOM 2367 O O . GLY A 1 305 ? 39.809 6.171 42.762 1.00 5.87 305 GLY K O 1
ATOM 2368 N N . TYR A 1 306 ? 38.537 4.355 42.362 1.00 5.16 306 TYR K N 1
ATOM 2369 C CA . TYR A 1 306 ? 39.472 3.792 41.398 1.00 4.01 306 TYR K CA 1
ATOM 2370 C C . TYR A 1 306 ? 38.717 3.363 40.170 1.00 6.82 306 TYR K C 1
ATOM 2371 O O . TYR A 1 306 ? 37.861 2.496 40.259 1.00 10.64 306 TYR K O 1
ATOM 2380 N N . GLN A 1 307 ? 39.010 3.986 39.037 1.00 11.26 307 GLN K N 1
ATOM 2381 C CA . GLN A 1 307 ? 38.302 3.649 37.811 1.00 17.71 307 GLN K CA 1
ATOM 2382 C C . GLN A 1 307 ? 39.164 3.910 36.592 1.00 12.23 307 GLN K C 1
ATOM 2383 O O . GLN A 1 307 ? 39.886 4.895 36.526 1.00 14.53 307 GLN K O 1
ATOM 2389 N N . GLY A 1 308 ? 39.078 2.998 35.630 1.00 28.32 308 GLY K N 1
ATOM 2390 C CA . GLY A 1 308 ? 39.827 3.117 34.397 1.00 22.02 308 GLY K CA 1
ATOM 2391 C C . GLY A 1 308 ? 41.316 3.214 34.639 1.00 22.18 308 GLY K C 1
ATOM 2392 O O . GLY A 1 308 ? 42.020 3.893 33.898 1.00 18.81 308 GLY K O 1
ATOM 2393 N N . GLY A 1 309 ? 41.794 2.542 35.682 1.00 12.76 309 GLY K N 1
ATOM 2394 C CA . GLY A 1 309 ? 43.207 2.562 36.020 1.00 13.05 309 GLY K CA 1
ATOM 2395 C C . GLY A 1 309 ? 43.668 3.846 36.681 1.00 9.31 309 GLY K C 1
ATOM 2396 O O . GLY A 1 309 ? 44.854 3.990 37.002 1.00 12.19 309 GLY K O 1
ATOM 2397 N N . LEU A 1 310 ? 42.733 4.768 36.890 1.00 10.88 310 LEU K N 1
ATOM 2398 C CA . LEU A 1 310 ? 43.042 6.051 37.495 1.00 13.40 310 LEU K CA 1
ATOM 2399 C C . LEU A 1 310 ? 42.362 6.220 38.846 1.00 8.14 310 LEU K C 1
ATOM 2400 O O . LEU A 1 310 ? 41.332 5.597 39.145 1.00 8.55 310 LEU K O 1
ATOM 2405 N N . PHE A 1 311 ? 42.952 7.088 39.644 1.00 7.41 311 PHE K N 1
ATOM 2406 C CA . PHE A 1 311 ? 42.384 7.441 40.931 1.00 6.21 311 PHE K CA 1
ATOM 2407 C C . PHE A 1 311 ? 41.488 8.663 40.812 1.00 11.14 311 PHE K C 1
ATOM 2408 O O . PHE A 1 311 ? 41.906 9.722 40.338 1.00 13.64 311 PHE K O 1
ATOM 2416 N N . ARG A 1 312 ? 40.253 8.501 41.258 1.00 3.71 312 ARG K N 1
ATOM 2417 C CA . ARG A 1 312 ? 39.291 9.590 41.295 1.00 5.95 312 ARG K CA 1
ATOM 2418 C C . ARG A 1 312 ? 39.372 10.180 42.686 1.00 5.62 312 ARG K C 1
ATOM 2419 O O . ARG A 1 312 ? 38.926 9.568 43.667 1.00 6.00 312 ARG K O 1
ATOM 2427 N N . ILE A 1 313 ? 39.995 11.347 42.778 1.00 3.83 313 ILE K N 1
ATOM 2428 C CA . ILE A 1 313 ? 40.232 11.991 44.047 1.00 3.32 313 ILE K CA 1
ATOM 2429 C C . ILE A 1 313 ? 39.200 13.078 44.267 1.00 3.54 313 ILE K C 1
ATOM 2430 O O . ILE A 1 313 ? 39.094 14.009 43.463 1.00 4.72 313 ILE K O 1
ATOM 2435 N N . THR A 1 314 ? 38.446 12.976 45.351 1.00 4.60 314 THR K N 1
ATOM 2436 C CA . THR A 1 314 ? 37.459 13.973 45.709 1.00 3.86 314 THR K CA 1
ATOM 2437 C C . THR A 1 314 ? 37.986 14.779 46.880 1.00 5.84 314 THR K C 1
ATOM 2438 O O . THR A 1 314 ? 38.416 14.201 47.891 1.00 5.26 314 THR K O 1
ATOM 2442 N N . ILE A 1 315 ? 37.982 16.098 46.731 1.00 6.51 315 ILE K N 1
ATOM 2443 C CA . ILE A 1 315 ? 38.384 16.991 47.795 1.00 3.33 315 ILE K CA 1
ATOM 2444 C C . ILE A 1 315 ? 37.211 17.862 48.162 1.00 7.69 315 ILE K C 1
ATOM 2445 O O . ILE A 1 315 ? 36.219 17.910 47.439 1.00 7.72 315 ILE K O 1
ATOM 2450 N N . THR A 1 316 ? 37.317 18.515 49.310 1.00 5.85 316 THR K N 1
ATOM 2451 C CA . THR A 1 316 ? 36.443 19.631 49.625 1.00 6.20 316 THR K CA 1
ATOM 2452 C C . THR A 1 316 ? 37.353 20.750 50.069 1.00 9.02 316 THR K C 1
ATOM 2453 O O . THR A 1 316 ? 38.476 20.510 50.503 1.00 8.18 316 THR K O 1
ATOM 2457 N N . PRO A 1 317 ? 36.884 21.985 49.948 1.00 7.14 317 PRO K N 1
ATOM 2458 C CA . PRO A 1 317 ? 37.627 23.092 50.536 1.00 5.81 317 PRO K CA 1
ATOM 2459 C C . PRO A 1 317 ? 37.572 22.956 52.036 1.00 9.76 317 PRO K C 1
ATOM 2460 O O . PRO A 1 317 ? 36.712 22.232 52.560 1.00 11.08 317 PRO K O 1
ATOM 2464 N N . LEU A 1 318 ? 38.479 23.623 52.737 1.00 10.69 318 LEU K N 1
ATOM 2465 C CA . LEU A 1 318 ? 38.354 23.727 54.183 1.00 10.79 318 LEU K CA 1
ATOM 2466 C C . LEU A 1 318 ? 37.130 24.621 54.435 1.00 13.90 318 LEU K C 1
ATOM 2467 O O . LEU A 1 318 ? 36.858 25.528 53.659 1.00 12.56 318 LEU K O 1
ATOM 2472 N N . ASP A 1 319 ? 36.379 24.343 55.489 1.00 13.86 319 ASP K N 1
ATOM 2473 C CA . ASP A 1 319 ? 35.188 25.135 55.833 1.00 13.20 319 ASP K CA 1
ATOM 2474 C C . ASP A 1 319 ? 34.096 25.087 54.763 1.00 16.04 319 ASP K C 1
ATOM 2475 O O . ASP A 1 319 ? 33.405 26.083 54.539 1.00 13.22 319 ASP K O 1
ATOM 2477 N N . SER A 1 320 ? 33.949 23.939 54.104 1.00 13.01 320 SER K N 1
ATOM 2478 C CA . SER A 1 320 ? 32.921 23.750 53.076 1.00 8.70 320 SER K CA 1
ATOM 2479 C C . SER A 1 320 ? 32.674 22.270 52.843 1.00 7.33 320 SER K C 1
ATOM 2480 O O . SER A 1 320 ? 33.581 21.448 53.007 1.00 13.07 320 SER K O 1
ATOM 2483 N N . GLU A 1 321 ? 31.443 21.926 52.470 1.00 7.89 321 GLU K N 1
ATOM 2484 C CA . GLU A 1 321 ? 31.107 20.558 52.093 1.00 10.86 321 GLU K CA 1
ATOM 2485 C C . GLU A 1 321 ? 31.005 20.399 50.576 1.00 10.20 321 GLU K C 1
ATOM 2486 O O . GLU A 1 321 ? 30.688 19.307 50.092 1.00 10.32 321 GLU K O 1
ATOM 2492 N N . GLU A 1 322 ? 31.286 21.462 49.829 1.00 7.66 322 GLU K N 1
ATOM 2493 C CA . GLU A 1 322 ? 31.263 21.389 48.363 1.00 10.15 322 GLU K CA 1
ATOM 2494 C C . GLU A 1 322 ? 32.392 20.493 47.908 1.00 11.23 322 GLU K C 1
ATOM 2495 O O . GLU A 1 322 ? 33.459 20.490 48.499 1.00 12.64 322 GLU K O 1
ATOM 2501 N N . GLU A 1 323 ? 32.146 19.730 46.855 1.00 13.67 323 GLU K N 1
ATOM 2502 C CA . GLU A 1 323 ? 33.139 18.771 46.380 1.00 9.99 323 GLU K CA 1
ATOM 2503 C C . GLU A 1 323 ? 33.707 19.090 45.009 1.00 12.03 323 GLU K C 1
ATOM 2504 O O . GLU A 1 323 ? 33.043 19.670 44.144 1.00 10.24 323 GLU K O 1
ATOM 2510 N N . ILE A 1 324 ? 34.962 18.688 44.829 1.00 7.42 324 ILE K N 1
ATOM 2511 C CA . ILE A 1 324 ? 35.620 18.720 43.542 1.00 7.71 324 ILE K CA 1
ATOM 2512 C C . ILE A 1 324 ? 36.336 17.378 43.386 1.00 5.47 324 ILE K C 1
ATOM 2513 O O . ILE A 1 324 ? 37.107 16.941 44.268 1.00 7.09 324 ILE K O 1
ATOM 2518 N N . PHE A 1 325 ? 36.046 16.696 42.286 1.00 5.14 325 PHE K N 1
ATOM 2519 C CA . PHE A 1 325 ? 36.803 15.500 41.949 1.00 6.99 325 PHE K CA 1
ATOM 2520 C C . PHE A 1 325 ? 37.627 15.704 40.695 1.00 6.41 325 PHE K C 1
ATOM 2521 O O . PHE A 1 325 ? 37.317 16.537 39.817 1.00 7.04 325 PHE K O 1
ATOM 2529 N N . THR A 1 326 ? 38.707 14.946 40.633 1.00 5.35 326 THR K N 1
ATOM 2530 C CA . THR A 1 326 ? 39.594 14.953 39.496 1.00 4.95 326 THR K CA 1
ATOM 2531 C C . THR A 1 326 ? 40.239 13.568 39.403 1.00 6.13 326 THR K C 1
ATOM 2532 O O . THR A 1 326 ? 40.115 12.756 40.325 1.00 6.18 326 THR K O 1
ATOM 2536 N N . TYR A 1 327 ? 40.903 13.277 38.291 1.00 4.99 327 TYR K N 1
ATOM 2537 C CA . TYR A 1 327 ? 41.514 11.966 38.074 1.00 5.63 327 TYR K CA 1
ATOM 2538 C C . TYR A 1 327 ? 43.025 12.069 38.060 1.00 8.65 327 TYR K C 1
ATOM 2539 O O . TYR A 1 327 ? 43.592 13.006 37.511 1.00 9.61 327 TYR K O 1
ATOM 2548 N N . SER A 1 328 ? 43.686 11.075 38.642 1.00 8.74 328 SER K N 1
ATOM 2549 C CA . SER A 1 328 ? 45.138 11.110 38.742 1.00 11.42 328 SER K CA 1
ATOM 2550 C C . SER A 1 328 ? 45.813 9.752 38.617 1.00 10.64 328 SER K C 1
ATOM 2551 O O . SER A 1 328 ? 45.202 8.708 38.876 1.00 10.17 328 SER K O 1
ATOM 2554 N N . ASP A 1 329 ? 47.088 9.800 38.226 1.00 16.81 329 ASP K N 1
ATOM 2555 C CA . ASP A 1 329 ? 47.935 8.622 38.120 1.00 15.73 329 ASP K CA 1
ATOM 2556 C C . ASP A 1 329 ? 48.267 8.069 39.493 1.00 10.65 329 ASP K C 1
ATOM 2557 O O . ASP A 1 329 ? 48.401 6.869 39.642 1.00 8.03 329 ASP K O 1
ATOM 2562 N N . HIS A 1 330 ? 48.461 8.955 40.463 1.00 10.95 330 HIS K N 1
ATOM 2563 C CA . HIS A 1 330 ? 48.838 8.549 41.821 1.00 11.19 330 HIS K CA 1
ATOM 2564 C C . HIS A 1 330 ? 47.815 9.058 42.820 1.00 6.38 330 HIS K C 1
ATOM 2565 O O . HIS A 1 330 ? 47.191 10.116 42.627 1.00 10.05 330 HIS K O 1
ATOM 2572 N N . PRO A 1 331 ? 47.662 8.339 43.925 1.00 4.99 331 PRO K N 1
ATOM 2573 C CA . PRO A 1 331 ? 46.715 8.771 44.949 1.00 5.79 331 PRO K CA 1
ATOM 2574 C C . PRO A 1 331 ? 47.293 9.860 45.830 1.00 8.01 331 PRO K C 1
ATOM 2575 O O . PRO A 1 331 ? 48.510 10.061 45.883 1.00 5.81 331 PRO K O 1
ATOM 2579 N N . ILE A 1 332 ? 46.395 10.608 46.459 1.00 6.41 332 ILE K N 1
ATOM 2580 C CA . ILE A 1 332 ? 46.724 11.470 47.581 1.00 7.93 332 ILE K CA 1
ATOM 2581 C C . ILE A 1 332 ? 45.724 11.028 48.611 1.00 6.48 332 ILE K C 1
ATOM 2582 O O . ILE A 1 332 ? 44.531 11.151 48.428 1.00 7.01 332 ILE K O 1
ATOM 2587 N N . HIS A 1 333 ? 46.215 10.491 49.702 1.00 4.62 333 HIS K N 1
ATOM 2588 C CA . HIS A 1 333 ? 45.336 9.806 50.637 1.00 4.51 333 HIS K CA 1
ATOM 2589 C C . HIS A 1 333 ? 44.361 10.696 51.394 1.00 4.95 333 HIS K C 1
ATOM 2590 O O . HIS A 1 333 ? 44.556 11.894 51.541 1.00 5.52 333 HIS K O 1
ATOM 2597 N N . SER A 1 334 ? 43.286 10.069 51.856 1.00 7.25 334 SER K N 1
ATOM 2598 C CA . SER A 1 334 ? 42.210 10.762 52.551 1.00 7.02 334 SER K CA 1
ATOM 2599 C C . SER A 1 334 ? 42.724 11.526 53.756 1.00 8.09 334 SER K C 1
ATOM 2600 O O . SER A 1 334 ? 43.543 11.023 54.530 1.00 8.98 334 SER K O 1
ATOM 2603 N N . GLY A 1 335 ? 42.252 12.759 53.905 1.00 5.77 335 GLY K N 1
ATOM 2604 C CA . GLY A 1 335 ? 42.649 13.591 55.021 1.00 6.54 335 GLY K CA 1
ATOM 2605 C C . GLY A 1 335 ? 43.814 14.520 54.712 1.00 6.42 335 GLY K C 1
ATOM 2606 O O . GLY A 1 335 ? 44.105 15.449 55.473 1.00 11.87 335 GLY K O 1
ATOM 2607 N N . GLU A 1 336 ? 44.493 14.266 53.603 1.00 5.34 336 GLU K N 1
ATOM 2608 C CA . GLU A 1 336 ? 45.630 15.085 53.213 1.00 7.05 336 GLU K CA 1
ATOM 2609 C C . GLU A 1 336 ? 45.200 16.468 52.753 1.00 5.76 336 GLU K C 1
ATOM 2610 O O . GLU A 1 336 ? 44.222 16.618 52.020 1.00 6.69 336 GLU K O 1
ATOM 2616 N N . GLU A 1 337 ? 45.947 17.473 53.190 1.00 7.01 337 GLU K N 1
ATOM 2617 C CA . GLU A 1 337 ? 45.729 18.833 52.737 1.00 5.53 337 GLU K CA 1
ATOM 2618 C C . GLU A 1 337 ? 46.475 19.005 51.427 1.00 6.21 337 GLU K C 1
ATOM 2619 O O . GLU A 1 337 ? 47.625 18.592 51.287 1.00 8.56 337 GLU K O 1
ATOM 2621 N N . VAL A 1 338 ? 45.807 19.624 50.468 1.00 4.75 338 VAL K N 1
ATOM 2622 C CA . VAL A 1 338 ? 46.366 19.838 49.147 1.00 4.63 338 VAL K CA 1
ATOM 2623 C C . VAL A 1 338 ? 46.109 21.257 48.660 1.00 4.43 338 VAL K C 1
ATOM 2624 O O . VAL A 1 338 ? 45.211 21.961 49.144 1.00 7.05 338 VAL K O 1
ATOM 2628 N N . LEU A 1 339 ? 46.910 21.650 47.686 1.00 3.66 339 LEU K N 1
ATOM 2629 C CA . LEU A 1 339 ? 46.675 22.872 46.942 1.00 4.73 339 LEU K CA 1
ATOM 2630 C C . LEU A 1 339 ? 45.839 22.507 45.720 1.00 5.74 339 LEU K C 1
ATOM 2631 O O . LEU A 1 339 ? 46.027 21.443 45.138 1.00 5.85 339 LEU K O 1
ATOM 2636 N N . VAL A 1 340 ? 44.920 23.387 45.349 1.00 3.47 340 VAL K N 1
ATOM 2637 C CA . VAL A 1 340 ? 44.000 23.173 44.230 1.00 5.36 340 VAL K CA 1
ATOM 2638 C C . VAL A 1 340 ? 44.269 24.172 43.122 1.00 4.48 340 VAL K C 1
ATOM 2639 O O . VAL A 1 340 ? 44.275 25.381 43.348 1.00 4.43 340 VAL K O 1
ATOM 2643 N N . TYR A 1 341 ? 44.550 23.646 41.937 1.00 3.70 341 TYR K N 1
ATOM 2644 C CA . TYR A 1 341 ? 44.819 24.441 40.761 1.00 4.67 341 TYR K CA 1
ATOM 2645 C C . TYR A 1 341 ? 43.731 24.149 39.743 1.00 7.07 341 TYR K C 1
ATOM 2646 O O . TYR A 1 341 ? 43.192 23.042 39.683 1.00 5.38 341 TYR K O 1
ATOM 2655 N N . VAL A 1 342 ? 43.409 25.146 38.932 1.00 5.21 342 VAL K N 1
ATOM 2656 C CA . VAL A 1 342 ? 42.496 24.928 37.819 1.00 4.47 342 VAL K CA 1
ATOM 2657 C C . VAL A 1 342 ? 43.022 25.593 36.555 1.00 6.11 342 VAL K C 1
ATOM 2658 O O . VAL A 1 342 ? 43.956 26.385 36.591 1.00 5.29 342 VAL K O 1
ATOM 2662 N N . ARG A 1 343 ? 42.413 25.248 35.424 1.00 5.23 343 ARG K N 1
ATOM 2663 C CA . ARG A 1 343 ? 42.650 25.960 34.178 1.00 7.38 343 ARG K CA 1
ATOM 2664 C C . ARG A 1 343 ? 41.765 27.203 34.192 1.00 7.02 343 ARG K C 1
ATOM 2665 O O . ARG A 1 343 ? 40.535 27.104 34.119 1.00 7.52 343 ARG K O 1
ATOM 2673 N N . LYS A 1 344 ? 42.377 28.380 34.283 1.00 8.78 344 LYS K N 1
ATOM 2674 C CA . LYS A 1 344 ? 41.611 29.620 34.387 1.00 7.48 344 LYS K CA 1
ATOM 2675 C C . LYS A 1 344 ? 40.563 29.823 33.305 1.00 7.85 344 LYS K C 1
ATOM 2676 O O . LYS A 1 344 ? 39.428 30.221 33.600 1.00 8.35 344 LYS K O 1
ATOM 2682 N N . ASP A 1 345 ? 40.938 29.551 32.061 1.00 6.13 345 ASP K N 1
ATOM 2683 C CA . ASP A 1 345 ? 40.032 29.781 30.950 1.00 6.24 345 ASP K CA 1
ATOM 2684 C C . ASP A 1 345 ? 38.935 28.747 30.863 1.00 8.94 345 ASP K C 1
ATOM 2685 O O . ASP A 1 345 ? 38.023 28.891 30.035 1.00 10.76 345 ASP K O 1
ATOM 2690 N N . LYS A 1 346 ? 38.978 27.738 31.735 1.00 6.30 346 LYS K N 1
ATOM 2691 C CA . LYS A 1 346 ? 37.955 26.697 31.711 1.00 6.93 346 LYS K CA 1
ATOM 2692 C C . LYS A 1 346 ? 36.982 26.818 32.881 1.00 6.07 346 LYS K C 1
ATOM 2693 O O . LYS A 1 346 ? 36.077 25.997 33.012 1.00 7.22 346 LYS K O 1
ATOM 2699 N N . ILE A 1 347 ? 37.124 27.834 33.715 1.00 6.56 347 ILE K N 1
ATOM 2700 C CA . ILE A 1 347 ? 36.152 28.036 34.768 1.00 7.15 347 ILE K CA 1
ATOM 2701 C C . ILE A 1 347 ? 34.850 28.531 34.159 1.00 7.61 347 ILE K C 1
ATOM 2702 O O . ILE A 1 347 ? 34.837 29.512 33.404 1.00 10.34 347 ILE K O 1
ATOM 2707 N N . LYS A 1 348 ? 33.761 27.836 34.442 1.00 4.37 348 LYS K N 1
ATOM 2708 C CA . LYS A 1 348 ? 32.441 28.259 34.007 1.00 5.85 348 LYS K CA 1
ATOM 2709 C C . LYS A 1 348 ? 31.736 28.861 35.201 1.00 6.67 348 LYS K C 1
ATOM 2710 O O . LYS A 1 348 ? 31.881 28.382 36.331 1.00 7.64 348 LYS K O 1
ATOM 2716 N N . VAL A 1 349 ? 31.011 29.942 34.973 1.00 6.81 349 VAL K N 1
ATOM 2717 C CA . VAL A 1 349 ? 30.315 30.592 36.072 1.00 6.05 349 VAL K CA 1
ATOM 2718 C C . VAL A 1 349 ? 28.934 31.017 35.627 1.00 6.41 349 VAL K C 1
ATOM 2719 O O . VAL A 1 349 ? 28.744 31.450 34.485 1.00 7.78 349 VAL K O 1
ATOM 2723 N N . PHE A 1 350 ? 27.975 30.812 36.522 1.00 5.70 350 PHE K N 1
ATOM 2724 C CA . PHE A 1 350 ? 26.568 31.145 36.286 1.00 6.21 350 PHE K CA 1
ATOM 2725 C C . PHE A 1 350 ? 25.972 31.836 37.493 1.00 7.16 350 PHE K C 1
ATOM 2726 O O . PHE A 1 350 ? 26.397 31.608 38.632 1.00 7.92 350 PHE K O 1
ATOM 2734 N N . GLU A 1 351 ? 24.988 32.691 37.252 1.00 12.68 351 GLU K N 1
ATOM 2735 C CA . GLU A 1 351 ? 24.305 33.347 38.355 1.00 11.73 351 GLU K CA 1
ATOM 2736 C C . GLU A 1 351 ? 23.496 32.298 39.090 1.00 15.46 351 GLU K C 1
ATOM 2737 O O . GLU A 1 351 ? 22.914 31.414 38.474 1.00 16.87 351 GLU K O 1
ATOM 2743 N N . LYS A 1 352 ? 23.463 32.382 40.410 1.00 14.14 352 LYS K N 1
ATOM 2744 C CA . LYS A 1 352 ? 22.581 31.522 41.171 1.00 15.97 352 LYS K CA 1
ATOM 2745 C C . LYS A 1 352 ? 21.278 32.299 41.336 1.00 25.51 352 LYS K C 1
ATOM 2746 O O . LYS A 1 352 ? 21.281 33.384 41.922 1.00 23.33 352 LYS K O 1
#

Secondary structure (DSSP, 8-state):
---EEEEEEEEEEGGGTEEEEEEEEEEEPTT-EEEEE-S-HHHHHHHHHHHHTSS--SEEEEEETTEEEEETTEESS-GGGS-EEEEETTSPPPTTS-HHHHHHGGGTTSS--HHHHHHHHHHHHHHTT-GGGTTS-GGGS-HHHHHHHHHHHHHTT--SEEEEESTTTTS-GGGHHHHHHHHHHHHHHH--EEEEEES-HHHHHHH-SEEEEEETTEEEEEE-HHHHHHS-SSHHHHHHHS--EEEEEEEETTEEEETTEEES---SSSEEEEEE-GGGEEEESS--S-TTSEEEEEEEEEEEEEETTEEEEEEEETT----EEEEESS---TT-EEEEEE-GGG-EEEE-

B-factor: mean 15.98, std 12.99, range [1.4, 91.05]

Radius of gyration: 24.44 Å; Cα contacts (8 Å, |Δi|>4): 789; chains: 1; bounding box: 61×60×62 Å

Solvent-accessible surface area: 16969 Å² total; per-residue (Å²): 82,2,82,1,45,2,103,53,0,16,23,52,83,149,215,35,180,60,73,17,0,55,78,1,62,9,83,2,78,84,24,34,34,0,0,0,1,4,76,56,45,77,10,7,44,11,0,0,101,1,2,0,4,79,32,24,0,31,74,5,43,0,64,3,46,128,128,61,2,0,21,81,49,50,80,82,35,39,30,117,96,9,121,17,2,36,11,21,73,128,80,74,24,97,106,12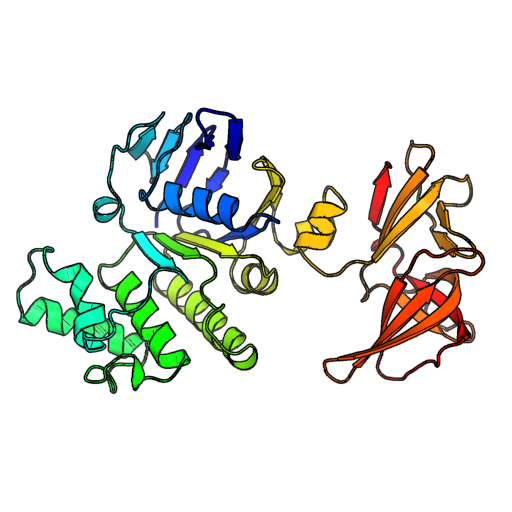1,47,24,0,54,74,0,0,14,97,31,3,89,132,87,194,61,61,173,88,90,33,79,122,56,0,50,92,6,0,61,89,1,95,0,83,124,10,14,123,72,82,12,208,91,11,59,37,39,42,64,25,63,0,17,5,0,6,7,5,2,71,68,2,15,1,0,0,0,14,28,7,1,33,117,10,76,80,70,103,61,104,64,11,23,59,29,6,111,56,2,17,88,119,48,29,0,0,0,2,0,1,0,118,34,33,44,3,0,90,37,0,5,77,64,0,0,0,10,25,90,11,110,43,58,37,59,15,135,12,60,69,0,56,56,103,12,89,38,28,79,0,0,48,33,1,13,90,16,4,87,2,52,2,123,33,41,153,113,5,0,50,7,33,36,1,120,0,55,33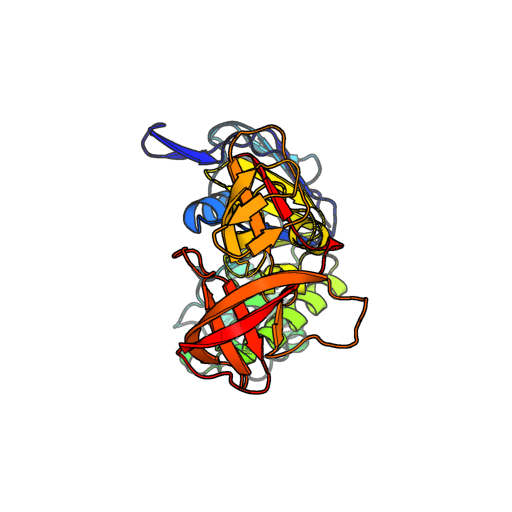,72,30,115,26,127,97,0,35,0,0,0,1,5,93,12,7,85,22,16,112,104,98,45,87,66,148,60,28,48,85,7,20,106,0,105,2,108,78,56,32,151,91,84,50,69,52,71,2,6,0,21,2,73,104,29,163,58,74,1,26,7,61,37,112,139,68,32,120,68,39,46,52,3,36,0,10,0,71,114,123,64,19,15,40,33,108,132